Protein AF-A0A7S2ZTY9-F1 (afdb_monomer_lite)

Structure (mmCIF, N/CA/C/O backbone):
data_AF-A0A7S2ZTY9-F1
#
_entry.id   AF-A0A7S2ZTY9-F1
#
loop_
_atom_site.group_PDB
_atom_site.id
_atom_site.type_symbol
_atom_site.label_atom_id
_atom_site.label_alt_id
_atom_site.label_comp_id
_atom_site.label_asym_id
_atom_site.label_entity_id
_atom_site.label_seq_id
_atom_site.pdbx_PDB_ins_code
_atom_site.Cartn_x
_atom_site.Cartn_y
_atom_site.Cartn_z
_atom_site.occupancy
_atom_site.B_iso_or_equiv
_atom_site.auth_seq_id
_atom_site.auth_comp_id
_atom_site.auth_asym_id
_atom_site.auth_atom_id
_atom_site.pdbx_PDB_model_num
ATOM 1 N N . MET A 1 1 ? 33.163 2.578 -21.131 1.00 29.62 1 MET A N 1
ATOM 2 C CA . MET A 1 1 ? 31.729 2.700 -21.474 1.00 29.62 1 MET A CA 1
ATOM 3 C C . MET A 1 1 ? 31.116 3.725 -20.528 1.00 29.62 1 MET A C 1
ATOM 5 O O . MET A 1 1 ? 31.511 3.726 -19.372 1.00 29.62 1 MET A O 1
ATOM 9 N N . GLY A 1 2 ? 30.296 4.663 -21.011 1.00 28.52 2 GLY A N 1
ATOM 10 C CA . GLY A 1 2 ? 29.688 5.712 -20.174 1.00 28.52 2 GLY A CA 1
ATOM 11 C C . GLY A 1 2 ? 28.246 5.361 -19.822 1.00 28.52 2 GLY A C 1
ATOM 12 O O . GLY A 1 2 ? 27.502 4.948 -20.709 1.00 28.52 2 GLY A O 1
ATOM 13 N N . GLU A 1 3 ? 27.861 5.523 -18.558 1.00 37.03 3 GLU A N 1
ATOM 14 C CA . GLU A 1 3 ? 26.503 5.242 -18.087 1.00 37.03 3 GLU A CA 1
ATOM 15 C C . GLU A 1 3 ? 25.589 6.460 -18.304 1.00 37.03 3 GLU A C 1
ATOM 17 O O . GLU A 1 3 ? 25.989 7.622 -18.174 1.00 37.03 3 GLU A O 1
ATOM 22 N N . LEU A 1 4 ? 24.355 6.183 -18.719 1.00 31.47 4 LEU A N 1
ATOM 23 C CA . LEU A 1 4 ? 23.327 7.163 -19.059 1.00 31.47 4 LEU A CA 1
ATOM 24 C C . LEU A 1 4 ? 22.322 7.176 -17.908 1.00 31.47 4 LEU A C 1
ATOM 26 O O . LEU A 1 4 ? 21.697 6.153 -17.646 1.00 31.47 4 LEU A O 1
ATOM 30 N N . LEU A 1 5 ? 22.177 8.308 -17.219 1.00 42.00 5 LEU A N 1
ATOM 31 C CA . LEU A 1 5 ? 21.296 8.416 -16.058 1.00 42.00 5 LEU A CA 1
ATOM 32 C C . LEU A 1 5 ? 20.073 9.279 -16.385 1.00 42.00 5 LEU A C 1
ATOM 34 O O . LEU A 1 5 ? 20.180 10.379 -16.936 1.00 42.00 5 LEU A O 1
ATOM 38 N N . LEU A 1 6 ? 18.905 8.743 -16.035 1.00 37.78 6 LEU A N 1
ATOM 39 C CA . LEU A 1 6 ? 17.628 9.447 -15.989 1.00 37.78 6 LEU A CA 1
ATOM 40 C C . LEU A 1 6 ? 17.414 9.931 -14.556 1.00 37.78 6 LEU A C 1
ATOM 42 O O . LEU A 1 6 ? 17.269 9.119 -13.646 1.00 37.78 6 LEU A O 1
ATOM 46 N N . VAL A 1 7 ? 17.398 11.249 -14.359 1.00 40.69 7 VAL A N 1
ATOM 47 C CA . VAL A 1 7 ? 17.037 11.855 -13.072 1.00 40.69 7 VAL A CA 1
ATOM 48 C C . VAL A 1 7 ? 15.520 12.028 -13.053 1.00 40.69 7 VAL A C 1
ATOM 50 O O . VAL A 1 7 ? 15.000 13.024 -13.559 1.00 40.69 7 VAL A O 1
ATOM 53 N N . ASP A 1 8 ? 14.805 11.037 -12.524 1.00 35.44 8 ASP A N 1
ATOM 54 C CA . ASP A 1 8 ? 13.357 11.111 -12.301 1.00 35.44 8 ASP A CA 1
ATOM 55 C C . ASP A 1 8 ? 13.084 11.470 -10.825 1.00 35.44 8 ASP A C 1
ATOM 57 O O . ASP A 1 8 ? 13.512 10.737 -9.932 1.00 35.44 8 ASP A O 1
ATOM 61 N N . PRO A 1 9 ? 12.402 12.591 -10.524 1.00 33.62 9 PRO A N 1
ATOM 62 C CA . PRO A 1 9 ? 12.170 13.030 -9.149 1.00 33.62 9 PRO A CA 1
ATOM 63 C C . PRO A 1 9 ? 11.061 12.237 -8.435 1.00 33.62 9 PRO A C 1
ATOM 65 O O . PRO A 1 9 ? 10.842 12.448 -7.244 1.00 33.62 9 PRO A O 1
ATOM 68 N N . VAL A 1 10 ? 10.329 11.357 -9.134 1.00 38.34 10 VAL A N 1
ATOM 69 C CA . VAL A 1 10 ? 9.147 10.663 -8.583 1.00 38.34 10 VAL A CA 1
ATOM 70 C C . VAL A 1 10 ? 9.452 9.221 -8.158 1.00 38.34 10 VAL A C 1
ATOM 72 O O . VAL A 1 10 ? 8.703 8.637 -7.372 1.00 38.34 10 VAL A O 1
ATOM 75 N N . PHE A 1 11 ? 10.571 8.640 -8.598 1.00 36.88 11 PHE A N 1
ATOM 76 C CA . PHE A 1 11 ? 10.838 7.213 -8.424 1.00 36.88 11 PHE A CA 1
ATOM 77 C C . PHE A 1 11 ? 12.188 6.951 -7.770 1.00 36.88 11 PHE A C 1
ATOM 79 O O . PHE A 1 11 ? 13.231 7.389 -8.235 1.00 36.88 11 PHE A O 1
ATOM 86 N N . GLY A 1 12 ? 12.162 6.182 -6.680 1.00 29.94 12 GLY A N 1
ATOM 87 C CA . GLY A 1 12 ? 13.342 5.757 -5.929 1.00 29.94 12 GLY A CA 1
ATOM 88 C C . GLY A 1 12 ? 14.205 4.711 -6.642 1.00 29.94 12 GLY A C 1
ATOM 89 O O . GLY A 1 12 ? 14.540 3.704 -6.021 1.00 29.94 12 GLY A O 1
ATOM 90 N N . CYS A 1 13 ? 14.560 4.935 -7.905 1.00 29.03 13 CYS A N 1
ATOM 91 C CA . CYS A 1 13 ? 15.660 4.250 -8.575 1.00 29.03 13 CYS A CA 1
ATOM 92 C C . CYS A 1 13 ? 16.929 5.079 -8.344 1.00 29.03 13 CYS A C 1
ATOM 94 O O . CYS A 1 13 ? 16.976 6.234 -8.744 1.00 29.03 13 CYS A O 1
ATOM 96 N N . ASN A 1 14 ? 17.909 4.493 -7.646 1.00 34.41 14 ASN A N 1
ATOM 97 C CA . ASN A 1 14 ? 19.259 5.014 -7.396 1.00 34.41 14 ASN A CA 1
ATOM 98 C C . ASN A 1 14 ? 19.330 6.541 -7.259 1.00 34.41 14 ASN A C 1
ATOM 100 O O . ASN A 1 14 ? 19.742 7.239 -8.183 1.00 34.41 14 ASN A O 1
ATOM 104 N N . ALA A 1 15 ? 18.952 7.062 -6.088 1.00 33.00 15 ALA A N 1
ATOM 105 C CA . ALA A 1 15 ? 19.296 8.432 -5.734 1.00 33.00 15 ALA A CA 1
ATOM 106 C C . ALA A 1 15 ? 20.826 8.553 -5.766 1.00 33.00 15 ALA A C 1
ATOM 108 O O . ALA A 1 15 ? 21.515 8.092 -4.857 1.00 33.00 15 ALA A O 1
ATOM 109 N N . VAL A 1 16 ? 21.358 9.122 -6.845 1.00 36.06 16 VAL A N 1
ATOM 110 C CA . VAL A 1 16 ? 22.747 9.559 -6.904 1.00 36.06 16 VAL A CA 1
ATOM 111 C C . VAL A 1 16 ? 22.834 10.737 -5.947 1.00 36.06 16 VAL A C 1
ATOM 113 O O . VAL A 1 16 ? 22.434 11.854 -6.272 1.00 36.06 16 VAL A O 1
ATOM 116 N N . VAL A 1 17 ? 23.293 10.469 -4.727 1.00 34.41 17 VAL A N 1
ATOM 117 C CA . VAL A 1 17 ? 23.705 11.524 -3.810 1.00 34.41 17 VAL A CA 1
ATOM 118 C C . VAL A 1 17 ? 24.988 12.098 -4.399 1.00 34.41 17 VAL A C 1
ATOM 120 O O . VAL A 1 17 ? 26.054 11.494 -4.305 1.00 34.41 17 VAL A O 1
ATOM 123 N N . LEU A 1 18 ? 24.879 13.253 -5.052 1.00 36.03 18 LEU A N 1
ATOM 124 C CA . LEU A 1 18 ? 26.036 14.068 -5.400 1.00 36.03 18 LEU A CA 1
ATOM 125 C C . LEU A 1 18 ? 26.576 14.677 -4.098 1.00 36.03 18 LEU A C 1
ATOM 127 O O . LEU A 1 18 ? 26.297 15.824 -3.767 1.00 36.03 18 LEU A O 1
ATOM 131 N N . GLU A 1 19 ? 27.298 13.876 -3.314 1.00 31.73 19 GLU A N 1
ATOM 132 C CA . GLU A 1 19 ? 28.079 14.372 -2.183 1.00 31.73 19 GLU A CA 1
ATOM 133 C C . GLU A 1 19 ? 29.244 15.177 -2.774 1.00 31.73 19 GLU A C 1
ATOM 135 O O . GLU A 1 19 ? 30.220 14.624 -3.279 1.00 31.73 19 GLU A O 1
ATOM 140 N N . THR A 1 20 ? 29.120 16.504 -2.774 1.00 34.59 20 THR A N 1
ATOM 141 C CA . THR A 1 20 ? 30.213 17.401 -3.144 1.00 34.59 20 THR A CA 1
ATOM 142 C C . THR A 1 20 ? 31.323 17.263 -2.109 1.00 34.59 20 THR A C 1
ATOM 144 O O . THR A 1 20 ? 31.255 17.844 -1.024 1.00 34.59 20 THR A O 1
ATOM 147 N N . CYS A 1 21 ? 32.372 16.509 -2.431 1.00 32.09 21 CYS A N 1
ATOM 148 C CA . CYS A 1 21 ? 33.640 16.621 -1.723 1.00 32.09 21 CYS A CA 1
ATOM 149 C C . CYS A 1 21 ? 34.268 17.979 -2.076 1.00 32.09 21 CYS A C 1
ATOM 151 O O . CYS A 1 21 ? 35.035 18.077 -3.025 1.00 32.09 21 CYS A O 1
ATOM 153 N N . GLY A 1 22 ? 33.909 19.019 -1.320 1.00 29.06 22 GLY A N 1
ATOM 154 C CA . GLY A 1 22 ? 34.530 20.343 -1.377 1.00 29.06 22 GLY A CA 1
ATOM 155 C C . GLY A 1 22 ? 34.037 21.239 -2.517 1.00 29.06 22 GLY A C 1
ATOM 156 O O . GLY A 1 22 ? 34.488 21.117 -3.646 1.00 29.06 22 GLY A O 1
ATOM 157 N N . GLY A 1 23 ? 33.147 22.181 -2.189 1.00 31.38 23 GLY A N 1
ATOM 158 C CA . GLY A 1 23 ? 33.108 23.528 -2.781 1.00 31.38 23 GLY A CA 1
ATOM 159 C C . GLY A 1 23 ? 33.016 23.693 -4.302 1.00 31.38 23 GLY A C 1
ATOM 160 O O . GLY A 1 23 ? 33.405 24.748 -4.791 1.00 31.38 23 GLY A O 1
ATOM 161 N N . ALA A 1 24 ? 32.545 22.705 -5.061 1.00 38.88 24 ALA A N 1
ATOM 162 C CA . ALA A 1 24 ? 32.344 22.861 -6.497 1.00 38.88 24 ALA A CA 1
ATOM 163 C C . ALA A 1 24 ? 30.890 23.253 -6.780 1.00 38.88 24 ALA A C 1
ATOM 165 O O . ALA A 1 24 ? 29.995 22.407 -6.740 1.00 38.88 24 ALA A O 1
ATOM 166 N N . ASP A 1 25 ? 30.671 24.532 -7.080 1.00 43.19 25 ASP A N 1
ATOM 167 C CA . ASP A 1 25 ? 29.452 25.002 -7.730 1.00 43.19 25 ASP A CA 1
ATOM 168 C C . ASP A 1 25 ? 29.257 24.200 -9.026 1.00 43.19 25 ASP A C 1
ATOM 170 O O . ASP A 1 25 ? 30.066 24.278 -9.956 1.00 43.19 25 ASP A O 1
ATOM 174 N N . PHE A 1 26 ? 28.206 23.376 -9.099 1.00 44.59 26 PHE A N 1
ATOM 175 C CA . PHE A 1 26 ? 27.835 22.760 -10.369 1.00 44.59 26 PHE A CA 1
ATOM 176 C C . PHE A 1 26 ? 27.381 23.883 -11.310 1.00 44.59 26 PHE A C 1
ATOM 178 O O . PHE A 1 26 ? 26.466 24.626 -10.960 1.00 44.59 26 PHE A O 1
ATOM 185 N N . PRO A 1 27 ? 27.960 24.016 -12.514 1.00 41.78 27 PRO A N 1
ATOM 186 C CA . PRO A 1 27 ? 27.731 25.186 -13.362 1.00 41.78 27 PRO A CA 1
ATOM 187 C C . PRO A 1 27 ? 26.308 25.281 -13.949 1.00 41.78 27 PRO A C 1
ATOM 189 O O . PRO A 1 27 ? 26.026 26.216 -14.692 1.00 41.78 27 PRO A O 1
ATOM 192 N N . VAL A 1 28 ? 25.412 24.324 -13.662 1.00 51.81 28 VAL A N 1
ATOM 193 C CA . VAL A 1 28 ? 24.034 24.276 -14.173 1.00 51.81 28 VAL A CA 1
ATOM 194 C C . VAL A 1 28 ? 23.122 23.577 -13.156 1.00 51.81 28 VAL A C 1
ATOM 196 O O . VAL A 1 28 ? 23.383 22.435 -12.778 1.00 51.81 28 VAL A O 1
ATOM 199 N N . GLU A 1 29 ? 22.019 24.219 -12.759 1.00 53.41 29 GLU A N 1
ATOM 200 C CA . GLU A 1 29 ? 20.929 23.553 -12.035 1.00 53.41 29 GLU A CA 1
ATOM 201 C C . GLU A 1 29 ? 20.287 22.485 -12.933 1.00 53.41 29 GLU A C 1
ATOM 203 O O . GLU A 1 29 ? 19.693 22.779 -13.976 1.00 53.41 29 GLU A O 1
ATOM 208 N N . PHE A 1 30 ? 20.406 21.215 -12.549 1.00 58.19 30 PHE A N 1
ATOM 209 C CA . PHE A 1 30 ? 19.791 20.126 -13.298 1.00 58.19 30 PHE A CA 1
ATOM 210 C C . PHE A 1 30 ? 18.310 20.014 -12.952 1.00 58.19 30 PHE A C 1
ATOM 212 O O . PHE A 1 30 ? 17.935 19.512 -11.894 1.00 58.19 30 PHE A O 1
ATOM 219 N N . LEU A 1 31 ? 17.454 20.441 -13.879 1.00 58.22 31 LEU A N 1
ATOM 220 C CA . LEU A 1 31 ? 16.017 20.241 -13.741 1.00 58.22 31 LEU A CA 1
ATOM 221 C C . LEU A 1 31 ? 15.670 18.743 -13.823 1.00 58.22 31 LEU A C 1
ATOM 223 O O . LEU A 1 31 ? 16.222 18.039 -14.685 1.00 58.22 31 LEU A O 1
ATOM 227 N N . PRO A 1 32 ? 14.738 18.250 -12.986 1.00 56.50 32 PRO A N 1
ATOM 228 C CA . PRO A 1 32 ? 14.267 16.875 -13.075 1.00 56.50 32 PRO A CA 1
ATOM 229 C C . PRO A 1 32 ? 13.744 16.536 -14.482 1.00 56.50 32 PRO A C 1
ATOM 231 O O . PRO A 1 32 ? 13.062 17.345 -15.113 1.00 56.50 32 PRO A O 1
ATOM 234 N N . GLY A 1 33 ? 14.087 15.349 -14.993 1.00 56.03 33 GLY A N 1
ATOM 235 C CA . GLY A 1 33 ? 13.827 14.937 -16.380 1.00 56.03 33 GLY A CA 1
ATOM 236 C C . GLY A 1 33 ? 14.943 15.273 -17.384 1.00 56.03 33 GLY A C 1
ATOM 237 O O . GLY A 1 33 ? 14.821 14.939 -18.566 1.00 56.03 33 GLY A O 1
ATOM 238 N N . SER A 1 34 ? 16.036 15.908 -16.948 1.00 59.12 34 SER A N 1
ATOM 239 C CA . SER A 1 34 ? 17.239 16.094 -17.772 1.00 59.12 34 SER A CA 1
ATOM 240 C C . SER A 1 34 ? 18.001 14.775 -17.955 1.00 59.12 34 SER A C 1
ATOM 242 O O . SER A 1 34 ? 18.071 13.949 -17.046 1.00 59.12 34 SER A O 1
ATOM 244 N N . LEU A 1 35 ? 18.600 14.582 -19.135 1.00 62.47 35 LEU A N 1
ATOM 245 C CA . LEU A 1 35 ? 19.438 13.418 -19.435 1.00 62.47 35 LEU A CA 1
ATOM 246 C C . LEU A 1 35 ? 20.908 13.791 -19.289 1.00 62.47 35 LEU A C 1
ATOM 248 O O . LEU A 1 35 ? 21.440 14.591 -20.070 1.00 62.47 35 LEU A O 1
ATOM 252 N N . ILE A 1 36 ? 21.568 13.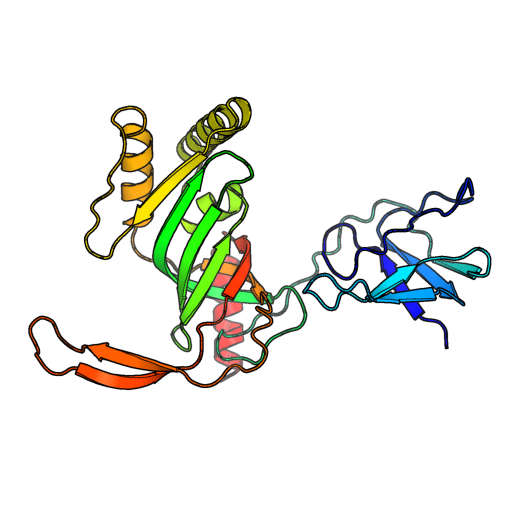167 -18.318 1.00 63.53 36 ILE A N 1
ATOM 253 C CA . ILE A 1 36 ? 22.952 13.462 -17.954 1.00 63.53 36 ILE A CA 1
ATOM 254 C C . ILE A 1 36 ? 23.766 12.180 -18.103 1.00 63.53 36 ILE A C 1
ATOM 256 O O . ILE A 1 36 ? 23.403 11.122 -17.592 1.00 63.53 36 ILE A O 1
ATOM 260 N N . ALA A 1 37 ? 24.869 12.268 -18.841 1.00 61.81 37 ALA A N 1
ATOM 261 C CA . ALA A 1 37 ? 25.858 11.206 -18.901 1.00 61.81 37 ALA A CA 1
ATOM 262 C C . ALA A 1 37 ? 27.001 11.533 -17.939 1.00 61.81 37 ALA A C 1
ATOM 264 O O . ALA A 1 37 ? 27.595 12.614 -18.011 1.00 61.81 37 ALA A O 1
ATOM 265 N N . LEU A 1 38 ? 27.299 10.579 -17.066 1.00 62.75 38 LEU A N 1
ATOM 266 C CA . LEU A 1 38 ? 28.388 10.634 -16.100 1.00 62.75 38 LEU A CA 1
ATOM 267 C C . LEU A 1 38 ? 29.537 9.766 -16.623 1.00 62.75 38 LEU A C 1
ATOM 269 O O . LEU A 1 38 ? 29.375 8.567 -16.850 1.00 62.75 38 LEU A O 1
ATOM 273 N N . TYR A 1 39 ? 30.706 10.367 -16.837 1.00 60.75 39 TYR A N 1
ATOM 274 C CA . TYR A 1 39 ? 31.920 9.654 -17.231 1.00 60.75 39 TYR A CA 1
ATOM 275 C C . TYR A 1 39 ? 32.925 9.691 -16.086 1.00 60.75 39 TYR A C 1
ATOM 277 O O . TYR A 1 39 ? 33.140 10.745 -15.494 1.00 60.75 39 TYR A O 1
ATOM 285 N N . ARG A 1 40 ? 33.594 8.560 -15.824 1.00 59.81 40 ARG A N 1
ATOM 286 C CA . ARG A 1 40 ? 34.625 8.429 -14.772 1.00 59.81 40 ARG A CA 1
ATOM 287 C C . ARG A 1 40 ? 34.109 8.715 -13.349 1.00 59.81 40 ARG A C 1
ATOM 289 O O . ARG A 1 40 ? 34.874 9.160 -12.498 1.00 59.81 40 ARG A O 1
ATOM 296 N N . ALA A 1 41 ? 32.827 8.447 -13.097 1.00 57.69 41 ALA A N 1
ATOM 297 C CA . ALA A 1 41 ? 32.287 8.427 -11.741 1.00 57.69 41 ALA A CA 1
ATOM 298 C C . ALA A 1 41 ? 32.887 7.251 -10.956 1.00 57.69 41 ALA A C 1
ATOM 300 O O . ALA A 1 41 ? 33.159 6.191 -11.523 1.00 57.69 41 ALA A O 1
ATOM 301 N N . SER A 1 42 ? 33.104 7.446 -9.658 1.00 52.31 42 SER A N 1
ATOM 302 C CA . SER A 1 42 ? 33.529 6.372 -8.764 1.00 52.31 42 SER A CA 1
ATOM 303 C C . SER A 1 42 ? 32.299 5.634 -8.252 1.00 52.31 42 SER A C 1
ATOM 305 O O . SER A 1 42 ? 31.342 6.264 -7.815 1.00 52.31 42 SER A O 1
ATOM 307 N N . VAL A 1 43 ? 32.302 4.306 -8.284 1.00 54.81 43 VAL A N 1
ATOM 308 C CA . VAL A 1 43 ? 31.249 3.510 -7.645 1.00 54.81 43 VAL A CA 1
ATOM 309 C C . VAL A 1 43 ? 31.663 3.296 -6.194 1.00 54.81 43 VAL A C 1
ATOM 311 O O . VAL A 1 43 ? 32.694 2.679 -5.926 1.00 54.81 43 VAL A O 1
ATOM 314 N N . LYS A 1 44 ? 30.868 3.790 -5.245 1.00 54.81 44 LYS A N 1
ATOM 315 C CA . LYS A 1 44 ? 31.049 3.504 -3.823 1.00 54.81 44 LYS A CA 1
ATOM 316 C C . LYS A 1 44 ? 29.950 2.554 -3.370 1.00 54.81 44 LYS A C 1
ATOM 318 O O . LYS A 1 44 ? 28.781 2.915 -3.263 1.00 54.81 44 LYS A O 1
ATOM 323 N N . GLU A 1 45 ? 30.333 1.322 -3.066 1.00 50.09 45 GLU A N 1
ATOM 324 C CA . GLU A 1 45 ? 29.444 0.392 -2.378 1.00 50.09 45 GLU A CA 1
ATOM 325 C C . GLU A 1 45 ? 29.403 0.745 -0.888 1.00 50.09 45 GLU A C 1
ATOM 327 O O . GLU A 1 45 ? 30.361 0.508 -0.146 1.00 50.09 45 GLU A O 1
ATOM 332 N N . ARG A 1 46 ? 28.293 1.325 -0.415 1.00 47.38 46 ARG A N 1
ATOM 333 C CA . ARG A 1 46 ? 28.078 1.483 1.029 1.00 47.38 46 ARG A CA 1
ATOM 334 C C . ARG A 1 46 ? 27.603 0.151 1.615 1.00 47.38 46 ARG A C 1
ATOM 336 O O . ARG A 1 46 ? 26.539 -0.361 1.274 1.00 47.38 46 ARG A O 1
ATOM 343 N N . ARG A 1 47 ? 28.369 -0.400 2.561 1.00 42.09 47 ARG A N 1
ATOM 344 C CA . ARG A 1 47 ? 27.973 -1.575 3.355 1.00 42.09 47 ARG A CA 1
ATOM 345 C C . ARG A 1 47 ? 26.982 -1.171 4.453 1.00 42.09 47 ARG A C 1
ATOM 347 O O . ARG A 1 47 ? 27.353 -1.062 5.614 1.00 42.09 47 ARG A O 1
ATOM 354 N N . LEU A 1 48 ? 25.718 -0.951 4.100 1.00 39.66 48 LEU A N 1
ATOM 355 C CA . LEU A 1 48 ? 24.629 -0.747 5.067 1.00 39.66 48 LEU A CA 1
ATOM 356 C C . LEU A 1 48 ? 23.455 -1.674 4.751 1.00 39.66 48 LEU A C 1
ATOM 358 O O . LEU A 1 48 ? 22.389 -1.210 4.369 1.00 39.66 48 LEU A O 1
ATOM 362 N N . GLY A 1 49 ? 23.653 -2.996 4.838 1.00 42.19 49 GLY A N 1
ATOM 363 C CA . GLY A 1 49 ? 22.573 -4.003 4.768 1.00 42.19 49 GLY A CA 1
ATOM 364 C C . GLY A 1 49 ? 21.738 -4.047 3.472 1.00 42.19 49 GLY A C 1
ATOM 365 O O . GLY A 1 49 ? 20.983 -4.985 3.254 1.00 42.19 49 GLY A O 1
ATOM 366 N N . GLN A 1 50 ? 21.906 -3.088 2.567 1.00 41.47 50 GLN A N 1
ATOM 367 C CA . GLN A 1 50 ? 21.270 -2.935 1.270 1.00 41.47 50 GLN A CA 1
ATOM 368 C C . GLN A 1 50 ? 22.410 -2.764 0.268 1.00 41.47 50 GLN A C 1
ATOM 370 O O . GLN A 1 50 ? 23.332 -1.991 0.502 1.00 41.47 50 GLN A O 1
ATOM 375 N N . ALA A 1 51 ? 22.401 -3.537 -0.819 1.00 35.12 51 ALA A N 1
ATOM 376 C CA . ALA A 1 51 ? 23.396 -3.390 -1.877 1.00 35.12 51 ALA A CA 1
ATOM 377 C C . ALA A 1 51 ? 22.897 -2.228 -2.724 1.00 35.12 51 ALA A C 1
ATOM 379 O O . ALA A 1 51 ? 22.218 -2.428 -3.723 1.00 35.12 51 ALA A O 1
ATOM 380 N N . ARG A 1 52 ? 23.101 -1.016 -2.218 1.00 45.72 52 ARG A N 1
ATOM 381 C CA . ARG A 1 52 ? 22.930 0.194 -3.003 1.00 45.72 52 ARG A CA 1
ATOM 382 C C . ARG A 1 52 ? 24.325 0.599 -3.438 1.00 45.72 52 ARG A C 1
ATOM 384 O O . ARG A 1 52 ? 25.149 1.001 -2.619 1.00 45.72 52 ARG A O 1
ATOM 391 N N . THR A 1 53 ? 24.600 0.393 -4.715 1.00 43.94 53 THR A N 1
ATOM 392 C CA . THR A 1 53 ? 25.742 0.986 -5.398 1.00 43.94 53 THR A CA 1
ATOM 393 C C . THR A 1 53 ? 25.430 2.463 -5.580 1.00 43.94 53 THR A C 1
ATOM 395 O O . THR A 1 53 ? 24.519 2.835 -6.317 1.00 43.94 53 THR A O 1
ATOM 398 N N . GLU A 1 54 ? 26.145 3.315 -4.852 1.00 52.78 54 GLU A N 1
ATOM 399 C CA . GLU A 1 54 ? 26.069 4.758 -5.042 1.00 52.78 54 GLU A CA 1
ATOM 400 C C . GLU A 1 54 ? 27.154 5.157 -6.044 1.00 52.78 54 GLU A C 1
ATOM 402 O O . GLU A 1 54 ? 28.328 4.818 -5.880 1.00 52.78 54 GLU A O 1
ATOM 407 N N . LEU A 1 55 ? 26.769 5.872 -7.098 1.00 52.94 55 LEU A N 1
ATOM 408 C CA . LEU A 1 55 ? 27.730 6.542 -7.966 1.00 52.94 55 LEU A CA 1
ATOM 409 C C . LEU A 1 55 ? 28.118 7.864 -7.308 1.00 52.94 55 LEU A C 1
ATOM 411 O O . LEU A 1 55 ? 27.272 8.718 -7.071 1.00 52.94 55 LEU A O 1
ATOM 415 N N . VAL A 1 56 ? 29.401 8.029 -7.016 1.00 60.81 56 VAL A N 1
ATOM 416 C CA . VAL A 1 56 ? 29.975 9.236 -6.430 1.00 60.81 56 VAL A CA 1
ATOM 417 C C . VAL A 1 56 ? 30.750 9.971 -7.516 1.00 60.81 56 VAL A C 1
ATOM 419 O O . VAL A 1 56 ? 31.723 9.455 -8.076 1.00 60.81 56 VAL A O 1
ATOM 422 N N . ALA A 1 57 ? 30.319 11.194 -7.820 1.00 60.28 57 ALA A N 1
ATOM 423 C CA . ALA A 1 57 ? 31.084 12.089 -8.675 1.00 60.28 57 ALA A CA 1
ATOM 424 C C . ALA A 1 57 ? 32.359 12.534 -7.935 1.00 60.28 57 ALA A C 1
ATOM 426 O O . ALA A 1 57 ? 32.307 13.030 -6.814 1.00 60.28 57 ALA A O 1
ATOM 427 N N . THR A 1 58 ? 33.512 12.330 -8.559 1.00 62.34 58 THR A N 1
ATOM 428 C CA . THR A 1 58 ? 34.834 12.770 -8.089 1.00 62.34 58 THR A CA 1
ATOM 429 C C . THR A 1 58 ? 35.318 13.967 -8.907 1.00 62.34 58 THR A C 1
ATOM 431 O O . THR A 1 58 ? 34.745 14.289 -9.946 1.00 62.34 58 THR A O 1
ATOM 434 N N . SER A 1 59 ? 36.430 14.589 -8.511 1.00 55.88 59 SER A N 1
ATOM 435 C CA . SER A 1 59 ? 37.074 15.663 -9.288 1.00 55.88 59 SER A CA 1
ATOM 436 C C . SER A 1 59 ? 37.496 15.248 -10.708 1.00 55.88 59 SER A C 1
ATOM 438 O O . SER A 1 59 ? 37.685 16.103 -11.567 1.00 55.88 59 SER A O 1
ATOM 440 N N . ALA A 1 60 ? 37.614 13.944 -10.984 1.00 59.38 60 ALA A N 1
ATOM 441 C CA . ALA A 1 60 ? 37.902 13.399 -12.313 1.00 59.38 60 ALA A CA 1
ATOM 442 C C . ALA A 1 60 ? 36.638 13.073 -13.136 1.00 59.38 60 ALA A C 1
ATOM 444 O O . ALA A 1 60 ? 36.746 12.612 -14.278 1.00 59.38 60 ALA A O 1
ATOM 445 N N . THR A 1 61 ? 35.448 13.267 -12.559 1.00 59.03 61 THR A N 1
ATOM 446 C CA . THR A 1 61 ? 34.173 12.963 -13.209 1.00 59.03 61 THR A CA 1
ATOM 447 C C . THR A 1 61 ? 33.847 14.024 -14.249 1.00 59.03 61 THR A C 1
ATOM 449 O O . THR A 1 61 ? 33.716 15.205 -13.943 1.00 59.03 61 THR A O 1
ATOM 452 N N . LEU A 1 62 ? 33.680 13.588 -15.495 1.00 58.12 62 LEU A N 1
ATOM 453 C CA . LEU A 1 62 ? 33.232 14.447 -16.583 1.00 58.12 62 LEU A CA 1
ATOM 454 C C . LEU A 1 62 ? 31.720 14.299 -16.737 1.00 58.12 62 LEU A C 1
ATOM 456 O O . LEU A 1 62 ? 31.207 13.205 -16.986 1.00 58.12 62 LEU A O 1
ATOM 460 N N . LEU A 1 63 ? 31.009 15.414 -16.617 1.00 62.84 63 LEU A N 1
ATOM 461 C CA . LEU A 1 63 ? 29.575 15.499 -16.855 1.00 62.84 63 LEU A CA 1
ATOM 462 C C . LEU A 1 63 ? 29.317 15.949 -18.290 1.00 62.84 63 LEU A C 1
ATOM 464 O O . LEU A 1 63 ? 29.788 17.003 -18.710 1.00 62.84 63 LEU A O 1
ATOM 468 N N . ARG A 1 64 ? 28.528 15.179 -19.046 1.00 61.25 64 ARG A N 1
ATOM 469 C CA . ARG A 1 64 ? 27.997 15.629 -20.338 1.00 61.25 64 ARG A CA 1
ATOM 470 C C . ARG A 1 64 ? 26.484 15.647 -20.283 1.00 61.25 64 ARG A C 1
ATOM 472 O O . ARG A 1 64 ? 25.840 14.598 -20.230 1.00 61.25 64 ARG A O 1
ATOM 479 N N . VAL A 1 65 ? 25.910 16.839 -20.364 1.00 59.91 65 VAL A N 1
ATOM 480 C CA . VAL A 1 65 ? 24.465 16.988 -20.514 1.00 59.91 65 VAL A CA 1
ATOM 481 C C . VAL A 1 65 ? 24.090 16.593 -21.936 1.00 59.91 65 VAL A C 1
ATOM 483 O O . VAL A 1 65 ? 24.554 17.199 -22.898 1.00 59.91 65 VAL A O 1
ATOM 486 N N . LYS A 1 66 ? 23.294 15.532 -22.081 1.00 64.25 66 LYS A N 1
ATOM 487 C CA . LYS A 1 66 ? 22.804 15.080 -23.391 1.00 64.25 66 LYS A CA 1
ATOM 488 C C . LYS A 1 66 ? 21.521 15.802 -23.780 1.00 64.25 66 LYS A C 1
ATOM 490 O O . LYS A 1 66 ? 21.291 16.038 -24.961 1.00 64.25 66 LYS A O 1
ATOM 495 N N . LYS A 1 67 ? 20.688 16.136 -22.793 1.00 62.84 67 LYS A N 1
ATOM 496 C CA . LYS A 1 67 ? 19.441 16.872 -22.992 1.00 62.84 67 LYS A CA 1
ATOM 497 C C . LYS A 1 67 ? 19.080 17.628 -21.722 1.00 62.84 67 LYS A C 1
ATOM 499 O O . LYS A 1 67 ? 18.956 17.013 -20.665 1.00 62.84 67 LYS A O 1
ATOM 504 N N . ILE A 1 68 ? 18.883 18.935 -21.844 1.00 59.12 68 ILE A N 1
ATOM 505 C CA . ILE A 1 68 ? 18.358 19.769 -20.762 1.00 59.12 68 ILE A CA 1
ATOM 506 C C . ILE A 1 68 ? 16.832 19.706 -20.833 1.00 59.12 68 ILE A C 1
ATOM 508 O O . ILE A 1 68 ? 16.241 19.877 -21.904 1.00 59.12 68 ILE A O 1
ATOM 512 N N . ALA A 1 69 ? 16.174 19.431 -19.709 1.00 57.59 69 ALA A N 1
ATOM 513 C CA . ALA A 1 69 ? 14.738 19.642 -19.614 1.00 57.59 69 ALA A CA 1
ATOM 514 C C . ALA A 1 69 ? 14.481 21.157 -19.623 1.00 57.59 69 ALA A C 1
ATOM 516 O O . ALA A 1 69 ? 14.729 21.839 -18.642 1.00 57.59 69 ALA A O 1
ATOM 517 N N . HIS A 1 70 ? 14.023 21.707 -20.749 1.00 46.44 70 HIS A N 1
ATOM 518 C CA . HIS A 1 70 ? 13.813 23.157 -20.889 1.00 46.44 70 HIS A CA 1
ATOM 519 C C . HIS A 1 70 ? 12.514 23.664 -20.240 1.00 46.44 70 HIS A C 1
ATOM 521 O O . HIS A 1 70 ? 12.262 24.865 -20.214 1.00 46.44 70 HIS A O 1
ATOM 527 N N . LYS A 1 71 ? 11.672 22.751 -19.743 1.00 56.38 71 LYS A N 1
ATOM 528 C CA . LYS A 1 71 ? 10.453 23.015 -18.968 1.00 56.38 71 LYS A CA 1
ATOM 529 C C . LYS A 1 71 ? 10.263 21.862 -17.985 1.00 56.38 71 LYS A C 1
ATOM 531 O O . LYS A 1 71 ? 10.664 20.741 -18.301 1.00 56.38 71 LYS A O 1
ATOM 536 N N . LEU A 1 72 ? 9.612 22.118 -16.848 1.00 53.91 72 LEU A N 1
ATOM 537 C CA . LEU A 1 72 ? 9.000 21.065 -16.033 1.00 53.91 72 LEU A CA 1
ATOM 538 C C . LEU A 1 72 ? 7.984 20.344 -16.922 1.00 53.91 72 LEU A C 1
ATOM 540 O O . LEU A 1 72 ? 6.857 20.801 -17.105 1.00 53.91 72 LEU A O 1
ATOM 544 N N . VAL A 1 73 ? 8.421 19.268 -17.571 1.00 48.78 73 VAL A N 1
ATOM 545 C CA . VAL A 1 73 ? 7.526 18.420 -18.345 1.00 48.78 73 VAL A CA 1
ATOM 546 C C . VAL A 1 73 ? 6.656 17.732 -17.300 1.00 48.78 73 VAL A C 1
ATOM 548 O O . VAL A 1 73 ? 7.215 17.031 -16.452 1.00 48.78 73 VAL A O 1
ATOM 551 N N . PRO A 1 74 ? 5.324 17.938 -17.296 1.00 48.91 74 PRO A N 1
ATOM 552 C CA . PRO A 1 74 ? 4.471 17.138 -16.435 1.00 48.91 74 PRO A CA 1
ATOM 553 C C . PRO A 1 74 ? 4.788 15.679 -16.759 1.00 48.91 74 PRO A C 1
ATOM 555 O O . PRO A 1 74 ? 4.893 15.359 -17.950 1.00 48.91 74 PRO A O 1
ATOM 558 N N . PRO A 1 75 ? 5.026 14.821 -15.753 1.00 54.03 75 PRO A N 1
ATOM 559 C CA . PRO A 1 75 ? 5.410 13.446 -16.013 1.00 54.03 75 PRO A CA 1
ATOM 560 C C . PRO A 1 75 ? 4.390 12.878 -16.995 1.00 54.03 75 PRO A C 1
ATOM 562 O O . PRO A 1 75 ? 3.189 12.866 -16.711 1.00 54.03 75 PRO A O 1
ATOM 565 N N . LYS A 1 76 ? 4.848 12.478 -18.194 1.00 49.59 76 LYS A N 1
ATOM 566 C CA . LYS A 1 76 ? 4.005 11.659 -19.068 1.00 49.59 76 LYS A CA 1
ATOM 567 C C . LYS A 1 76 ? 3.523 10.522 -18.185 1.00 49.59 76 LYS A C 1
ATOM 569 O O . LYS A 1 76 ? 4.333 9.977 -17.439 1.00 49.59 76 LYS A O 1
ATOM 574 N N . ALA A 1 77 ? 2.228 10.222 -18.220 1.00 52.62 77 ALA A N 1
ATOM 575 C CA . ALA A 1 77 ? 1.661 9.152 -17.418 1.00 52.62 77 ALA A CA 1
ATOM 576 C C . ALA A 1 77 ? 2.336 7.833 -17.823 1.00 52.62 77 ALA A C 1
ATOM 578 O O . ALA A 1 77 ? 1.906 7.158 -18.755 1.00 52.62 77 ALA A O 1
ATOM 579 N N . CYS A 1 78 ? 3.446 7.507 -17.166 1.00 55.22 78 CYS A N 1
ATOM 580 C CA . CYS A 1 78 ? 4.123 6.239 -17.303 1.00 55.22 78 CYS A CA 1
ATOM 581 C C . CYS A 1 78 ? 3.167 5.218 -16.704 1.00 55.22 78 CYS A C 1
ATOM 583 O O . CYS A 1 78 ? 2.958 5.168 -15.492 1.00 55.22 78 CYS A O 1
ATOM 585 N N . SER A 1 79 ? 2.503 4.457 -17.568 1.00 69.06 79 SER A N 1
ATOM 586 C CA . SER A 1 79 ? 1.675 3.351 -17.124 1.00 69.06 79 SER A CA 1
ATOM 587 C C . SER A 1 79 ? 2.598 2.278 -16.565 1.00 69.06 79 SER A C 1
ATOM 589 O O . SER A 1 79 ? 3.373 1.686 -17.316 1.00 69.06 79 SER A O 1
ATOM 591 N N . PHE A 1 80 ? 2.516 2.020 -15.264 1.00 80.94 80 PHE A N 1
ATOM 592 C CA . PHE A 1 80 ? 3.183 0.859 -14.686 1.00 80.94 80 PHE A CA 1
ATOM 593 C C . PHE A 1 80 ? 2.653 -0.427 -15.336 1.00 80.94 80 PHE A C 1
ATOM 595 O O . PHE A 1 80 ? 1.452 -0.498 -15.646 1.00 80.94 80 PHE A O 1
ATOM 602 N N . PRO A 1 81 ? 3.513 -1.438 -15.539 1.00 82.56 81 PRO A N 1
ATOM 603 C CA . PRO A 1 81 ? 3.066 -2.747 -15.991 1.00 82.56 81 PRO A CA 1
ATOM 604 C C . PRO A 1 81 ? 2.073 -3.335 -14.983 1.00 82.56 81 PRO A C 1
ATOM 606 O O . PRO A 1 81 ? 2.100 -2.985 -13.805 1.00 82.56 81 PRO A O 1
ATOM 609 N N . ALA A 1 82 ? 1.172 -4.192 -15.458 1.00 85.12 82 ALA A N 1
ATOM 610 C CA . ALA A 1 82 ? 0.235 -4.923 -14.611 1.00 85.12 82 ALA A CA 1
ATOM 611 C C . ALA A 1 82 ? 0.656 -6.392 -14.577 1.00 85.12 82 ALA A C 1
ATOM 613 O O . ALA A 1 82 ? 0.844 -6.974 -15.646 1.00 85.12 82 ALA A O 1
ATOM 614 N N . CYS A 1 83 ? 0.782 -6.954 -13.378 1.00 85.88 83 CYS A N 1
ATOM 615 C CA . CYS A 1 83 ? 1.251 -8.320 -13.140 1.00 85.88 83 CYS A CA 1
ATOM 616 C C . CYS A 1 83 ? 0.354 -9.025 -12.116 1.00 85.88 83 CYS A C 1
ATOM 618 O O . CYS A 1 83 ? -0.391 -8.374 -11.373 1.00 85.88 83 CYS A O 1
ATOM 620 N N . ARG A 1 84 ? 0.438 -10.356 -12.071 1.00 86.12 84 ARG A N 1
ATOM 621 C CA . ARG A 1 84 ? -0.103 -11.166 -10.973 1.00 86.12 84 ARG A CA 1
ATOM 622 C C . ARG A 1 84 ? 0.897 -11.261 -9.833 1.00 86.12 84 ARG A C 1
ATOM 624 O O . ARG A 1 84 ? 2.093 -11.049 -10.014 1.00 86.12 84 ARG A O 1
ATOM 631 N N . LEU A 1 85 ? 0.402 -11.595 -8.646 1.00 85.75 85 LEU A N 1
ATOM 632 C CA . LEU A 1 85 ? 1.248 -11.811 -7.478 1.00 85.75 85 LEU A CA 1
ATOM 633 C C . LEU A 1 85 ? 2.121 -13.059 -7.622 1.00 85.75 85 LEU A C 1
ATOM 635 O O . LEU A 1 85 ? 3.205 -13.065 -7.060 1.00 85.75 85 LEU A O 1
ATOM 639 N N . CYS A 1 86 ? 1.699 -14.067 -8.390 1.00 82.88 86 CYS A N 1
ATOM 640 C CA . CYS A 1 86 ? 2.509 -15.258 -8.661 1.00 82.88 86 CYS A CA 1
ATOM 641 C C . CYS A 1 86 ? 3.665 -15.030 -9.649 1.00 82.88 86 CYS A C 1
ATOM 643 O O . CYS A 1 86 ? 4.517 -15.908 -9.792 1.00 82.88 86 CYS A O 1
ATOM 645 N N . ASP A 1 87 ? 3.681 -13.895 -10.357 1.00 84.12 87 ASP A N 1
ATOM 646 C CA . ASP A 1 87 ? 4.724 -13.594 -11.337 1.00 84.12 87 ASP A CA 1
ATOM 647 C C . ASP A 1 87 ? 6.059 -13.314 -10.632 1.00 84.12 87 ASP A C 1
ATOM 649 O O . ASP A 1 87 ? 6.107 -12.873 -9.472 1.00 84.12 87 ASP A O 1
ATOM 653 N N . GLU A 1 88 ? 7.159 -13.561 -11.348 1.00 77.81 88 GLU A N 1
ATOM 654 C CA . GLU A 1 88 ? 8.504 -13.332 -10.825 1.00 77.81 88 GLU A CA 1
ATOM 655 C C . GLU A 1 88 ? 8.689 -11.888 -10.319 1.00 77.81 88 GLU A C 1
ATOM 657 O O . GLU A 1 88 ? 8.100 -10.955 -10.884 1.00 77.81 88 GLU A O 1
ATOM 662 N N . PRO A 1 89 ? 9.513 -11.695 -9.265 1.00 72.56 89 PRO A N 1
ATOM 663 C CA . PRO A 1 89 ? 9.904 -10.384 -8.757 1.00 72.56 89 PRO A CA 1
ATOM 664 C C . PRO A 1 89 ? 10.247 -9.418 -9.882 1.00 72.56 89 PRO A C 1
ATOM 666 O O . PRO A 1 89 ? 11.131 -9.683 -10.693 1.00 72.56 89 PRO A O 1
ATOM 669 N N . GLN A 1 90 ? 9.541 -8.295 -9.928 1.00 72.06 90 GLN A N 1
ATOM 670 C CA . GLN A 1 90 ? 9.799 -7.257 -10.915 1.00 72.06 90 GLN A CA 1
ATOM 671 C C . GLN A 1 90 ? 10.701 -6.183 -10.313 1.00 72.06 90 GLN A C 1
ATOM 673 O O . GLN A 1 90 ? 10.472 -5.716 -9.192 1.00 72.06 90 GLN A O 1
ATOM 678 N N . ASP A 1 91 ? 11.687 -5.743 -11.091 1.00 70.50 91 ASP A N 1
ATOM 679 C CA . ASP A 1 91 ? 12.515 -4.597 -10.738 1.00 70.50 91 ASP A CA 1
ATOM 680 C C . ASP A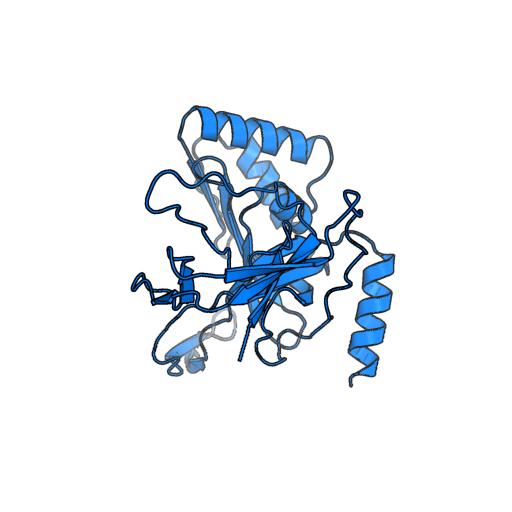 1 91 ? 11.714 -3.303 -10.925 1.00 70.50 91 ASP A C 1
ATOM 682 O O . ASP A 1 91 ? 11.582 -2.759 -12.021 1.00 70.50 91 ASP A O 1
ATOM 686 N N . GLY A 1 92 ? 11.171 -2.797 -9.818 1.00 79.38 92 GLY A N 1
ATOM 687 C CA . GLY A 1 92 ? 10.504 -1.500 -9.760 1.00 79.38 92 GLY A CA 1
ATOM 688 C C . GLY A 1 92 ? 9.009 -1.563 -9.427 1.00 79.38 92 GLY A C 1
ATOM 689 O O . GLY A 1 92 ? 8.503 -2.573 -8.941 1.00 79.38 92 GLY A O 1
ATOM 690 N N . PRO A 1 93 ? 8.300 -0.432 -9.582 1.00 84.06 93 PRO A N 1
ATOM 691 C CA . PRO A 1 93 ? 6.882 -0.331 -9.261 1.00 84.06 93 PRO A CA 1
ATOM 692 C C . PRO A 1 93 ? 5.987 -0.965 -10.334 1.00 84.06 93 PRO A C 1
ATOM 694 O O . PRO A 1 93 ? 6.108 -0.671 -11.523 1.00 84.06 93 PRO A O 1
ATOM 697 N N . VAL A 1 94 ? 5.028 -1.775 -9.887 1.00 87.12 94 VAL A N 1
ATOM 698 C CA . VAL A 1 94 ? 4.108 -2.554 -10.729 1.00 87.12 94 VAL A CA 1
ATOM 699 C C . VAL A 1 94 ? 2.681 -2.444 -10.193 1.00 87.12 94 VAL A C 1
ATOM 701 O O . VAL A 1 94 ? 2.466 -2.221 -8.999 1.00 87.12 94 VAL A O 1
ATOM 704 N N . LYS A 1 95 ? 1.693 -2.568 -11.083 1.00 90.19 95 LYS A N 1
ATOM 705 C CA . LYS A 1 95 ? 0.269 -2.631 -10.744 1.00 90.19 95 LYS A CA 1
ATOM 706 C C . LYS A 1 95 ? -0.166 -4.058 -10.446 1.00 90.19 95 LYS A C 1
ATOM 708 O O . LYS A 1 95 ? 0.032 -4.949 -11.267 1.00 90.19 95 LYS A O 1
ATOM 713 N N . PHE A 1 96 ? -0.871 -4.222 -9.337 1.00 90.19 96 PHE A N 1
ATOM 714 C CA . PHE A 1 96 ? -1.520 -5.470 -8.955 1.00 90.19 96 PHE A CA 1
ATOM 715 C C . PHE A 1 96 ? -3.004 -5.226 -8.710 1.00 90.19 96 PHE A C 1
ATOM 717 O O . PHE A 1 96 ? -3.381 -4.209 -8.122 1.00 90.19 96 PHE A O 1
ATOM 724 N N . LEU A 1 97 ? -3.841 -6.165 -9.144 1.00 91.62 97 LEU A N 1
ATOM 725 C CA . LEU A 1 97 ? -5.244 -6.234 -8.751 1.00 91.62 97 LEU A CA 1
ATOM 726 C C . LEU A 1 97 ? -5.345 -7.210 -7.578 1.00 91.62 97 LEU A C 1
ATOM 728 O O . LEU A 1 97 ? -5.144 -8.404 -7.763 1.00 91.62 97 LEU A O 1
ATOM 732 N N . VAL A 1 98 ? -5.621 -6.701 -6.379 1.00 91.94 98 VAL A N 1
ATOM 733 C CA . VAL A 1 98 ? -5.600 -7.493 -5.142 1.00 91.94 98 VAL A CA 1
ATOM 734 C C . VAL A 1 98 ? -6.857 -7.273 -4.316 1.00 91.94 98 VAL A C 1
ATOM 736 O O . VAL A 1 98 ? -7.470 -6.208 -4.353 1.00 91.94 98 VAL A O 1
ATOM 739 N N . THR A 1 99 ? -7.200 -8.253 -3.499 1.00 91.44 99 THR A N 1
ATOM 740 C CA . THR A 1 99 ? -8.208 -8.167 -2.451 1.00 91.44 99 THR A CA 1
ATOM 741 C C . THR A 1 99 ? -7.504 -8.188 -1.104 1.00 91.44 99 THR A C 1
ATOM 743 O O . THR A 1 99 ? -6.695 -9.067 -0.828 1.00 91.44 99 THR A O 1
ATOM 746 N N . VAL A 1 100 ? -7.791 -7.212 -0.244 1.00 90.31 100 VAL A N 1
ATOM 747 C CA . VAL A 1 100 ? -7.232 -7.194 1.115 1.00 90.31 100 VAL A CA 1
ATOM 748 C C . VAL A 1 100 ? -8.006 -8.186 1.974 1.00 90.31 100 VAL A C 1
ATOM 750 O O . VAL A 1 100 ? -9.204 -8.015 2.201 1.00 90.31 100 VAL A O 1
ATOM 753 N N . SER A 1 101 ? -7.328 -9.233 2.442 1.00 88.56 101 SER A N 1
ATOM 754 C CA . SER A 1 101 ? -7.929 -10.299 3.242 1.00 88.56 101 SER A CA 1
ATOM 755 C C . SER A 1 101 ? -7.935 -9.982 4.735 1.00 88.56 101 SER A C 1
ATOM 757 O O . SER A 1 101 ? -8.914 -10.284 5.418 1.00 88.56 101 SER A O 1
ATOM 759 N N . SER A 1 102 ? -6.892 -9.340 5.259 1.00 88.44 102 SER A N 1
ATOM 760 C CA . SER A 1 102 ? -6.847 -8.951 6.675 1.00 88.44 102 SER A CA 1
ATOM 761 C C . SER A 1 102 ? -5.929 -7.763 6.913 1.00 88.44 102 SER A C 1
ATOM 763 O O . SER A 1 102 ? -4.855 -7.693 6.322 1.00 88.44 102 SER A O 1
ATOM 765 N N . VAL A 1 103 ? -6.287 -6.883 7.843 1.00 88.88 103 VAL A N 1
ATOM 766 C CA . VAL A 1 103 ? -5.379 -5.856 8.371 1.00 88.88 103 VAL A CA 1
ATOM 767 C C . VAL A 1 103 ? -4.783 -6.387 9.670 1.00 88.88 103 VAL A C 1
ATOM 769 O O . VAL A 1 103 ? -5.530 -6.832 10.529 1.00 88.88 103 VAL A O 1
ATOM 772 N N . LYS A 1 104 ? -3.452 -6.380 9.802 1.00 88.31 104 LYS A N 1
ATOM 773 C CA . LYS A 1 104 ? -2.741 -6.851 11.006 1.00 88.31 104 LYS A CA 1
ATOM 774 C C . LYS A 1 104 ? -2.506 -5.712 11.989 1.00 88.31 104 LYS A C 1
ATOM 776 O O . LYS A 1 104 ? -2.700 -5.865 13.193 1.00 88.31 104 LYS A O 1
ATOM 781 N N . SER A 1 105 ? -2.074 -4.560 11.482 1.00 89.50 105 SER A N 1
ATOM 782 C CA . SER A 1 105 ? -1.835 -3.391 12.320 1.00 89.50 105 SER A CA 1
ATOM 783 C C . SER A 1 105 ? -1.941 -2.080 11.556 1.00 89.50 105 SER A C 1
ATOM 785 O O . SER A 1 105 ? -1.665 -2.010 10.357 1.00 89.50 105 SER A O 1
ATOM 787 N N . ILE A 1 106 ? -2.302 -1.026 12.286 1.00 91.19 106 ILE A N 1
ATOM 788 C CA . ILE A 1 106 ? -2.294 0.363 11.827 1.00 91.19 106 ILE A CA 1
ATOM 789 C C . ILE A 1 106 ? -1.555 1.185 12.877 1.00 91.19 106 ILE A C 1
ATOM 791 O O . ILE A 1 106 ? -1.910 1.156 14.049 1.00 91.19 106 ILE A O 1
ATOM 795 N N . THR A 1 107 ? -0.547 1.939 12.466 1.00 90.25 107 THR A N 1
ATOM 796 C CA . THR A 1 107 ? 0.189 2.861 13.331 1.00 90.25 107 THR A CA 1
ATOM 797 C C . THR A 1 107 ? -0.047 4.283 12.846 1.00 90.25 107 THR A C 1
ATOM 799 O O . THR A 1 107 ? 0.095 4.555 11.658 1.00 90.25 107 THR A O 1
ATOM 802 N N . LEU A 1 108 ? -0.404 5.192 13.751 1.00 90.38 108 LEU A N 1
ATOM 803 C CA . LEU A 1 108 ? -0.625 6.607 13.448 1.00 90.38 108 LEU A CA 1
ATOM 804 C C . LEU A 1 108 ? 0.311 7.481 14.290 1.00 90.38 108 LEU A C 1
ATOM 806 O O . LEU A 1 108 ? 0.438 7.271 15.500 1.00 90.38 108 LEU A O 1
ATOM 810 N N . GLY A 1 109 ? 0.940 8.479 13.662 1.00 88.25 109 GLY A N 1
ATOM 811 C CA . GLY A 1 109 ? 1.791 9.465 14.340 1.00 88.25 109 GLY A CA 1
ATOM 812 C C . GLY A 1 109 ? 3.278 9.402 13.970 1.00 88.25 109 GLY A C 1
ATOM 813 O O . GLY A 1 109 ? 3.637 9.465 12.792 1.00 88.25 109 GLY A O 1
ATOM 814 N N . PHE A 1 110 ? 4.155 9.407 14.980 1.00 81.62 110 PHE A N 1
ATOM 815 C CA . PHE A 1 110 ? 5.616 9.473 14.817 1.00 81.62 110 PHE A CA 1
ATOM 816 C C . PHE A 1 110 ? 6.269 8.080 14.661 1.00 81.62 110 PHE A C 1
ATOM 818 O O . PHE A 1 110 ? 5.896 7.164 15.385 1.00 81.62 110 PHE A O 1
ATOM 825 N N . PRO A 1 111 ? 7.290 7.900 13.800 1.00 82.31 111 PRO A N 1
ATOM 826 C CA . PRO A 1 111 ? 7.827 8.870 12.839 1.00 82.31 111 PRO A CA 1
ATOM 827 C C . PRO A 1 111 ? 6.939 9.030 11.597 1.00 82.31 111 PRO A C 1
ATOM 829 O O . PRO A 1 111 ? 6.983 10.062 10.931 1.00 82.31 111 PRO A O 1
ATOM 832 N N . SER A 1 112 ? 6.107 8.033 11.311 1.00 85.81 112 SER A N 1
ATOM 833 C CA . SER A 1 112 ? 5.252 7.972 10.131 1.00 85.81 112 SER A CA 1
ATOM 834 C C . SER A 1 112 ? 4.031 7.103 10.390 1.00 85.81 112 SER A C 1
ATOM 836 O O . SER A 1 112 ? 4.065 6.206 11.234 1.00 85.81 112 SER A O 1
ATOM 838 N N . ASP A 1 113 ? 2.985 7.321 9.601 1.00 90.00 113 ASP A N 1
ATOM 839 C CA . ASP A 1 113 ? 1.824 6.438 9.588 1.00 90.00 113 ASP A CA 1
ATOM 840 C C . ASP A 1 113 ? 2.161 5.132 8.866 1.00 90.00 113 ASP A C 1
ATOM 842 O O . ASP A 1 113 ? 2.858 5.135 7.849 1.00 90.00 113 ASP A O 1
ATOM 846 N N . GLY A 1 114 ? 1.663 4.021 9.397 1.00 92.56 114 GLY A N 1
ATOM 847 C CA . GLY A 1 114 ? 1.946 2.672 8.930 1.00 92.56 114 GLY A CA 1
ATOM 848 C C . GLY A 1 114 ? 0.680 1.827 8.836 1.00 92.56 114 GLY A C 1
ATOM 849 O O . GLY A 1 114 ? -0.179 1.910 9.709 1.00 92.56 114 GLY A O 1
ATOM 850 N N . LEU A 1 115 ? 0.569 0.976 7.822 1.00 91.62 115 LEU A N 1
ATOM 851 C CA . LEU A 1 115 ? -0.391 -0.129 7.802 1.00 91.62 115 LEU A CA 1
ATOM 852 C C . LEU A 1 115 ? 0.309 -1.393 7.327 1.00 91.62 115 LEU A C 1
ATOM 854 O O . LEU A 1 115 ? 1.047 -1.364 6.341 1.00 91.62 115 LEU A O 1
ATOM 858 N N . VAL A 1 116 ? 0.044 -2.488 8.035 1.00 92.50 116 VAL A N 1
ATOM 859 C CA . VAL A 1 116 ? 0.445 -3.837 7.646 1.00 92.50 116 VAL A CA 1
ATOM 860 C C . VAL A 1 116 ? -0.819 -4.647 7.416 1.00 92.50 116 VAL A C 1
ATOM 862 O O . VAL A 1 116 ? -1.635 -4.815 8.325 1.00 92.50 116 VAL A O 1
ATOM 865 N N . ALA A 1 117 ? -0.983 -5.155 6.202 1.00 91.50 117 ALA A N 1
ATOM 866 C CA . ALA A 1 117 ? -2.118 -5.983 5.817 1.00 91.50 117 ALA A CA 1
ATOM 867 C C . ALA A 1 117 ? -1.666 -7.199 5.011 1.00 91.50 117 ALA A C 1
ATOM 869 O O . ALA A 1 117 ? -0.542 -7.264 4.528 1.00 91.50 117 ALA A O 1
ATOM 870 N N . THR A 1 118 ? -2.553 -8.171 4.874 1.00 91.44 118 THR A N 1
ATOM 871 C CA . THR A 1 118 ? -2.415 -9.292 3.951 1.00 91.44 118 THR A CA 1
ATOM 872 C C . THR A 1 118 ? -3.415 -9.096 2.826 1.00 91.44 118 THR A C 1
ATOM 874 O O . THR A 1 118 ? -4.565 -8.722 3.069 1.00 91.44 118 THR A O 1
ATOM 877 N N . ALA A 1 119 ? -2.950 -9.302 1.601 1.00 91.62 119 ALA A N 1
ATOM 878 C CA . ALA A 1 119 ? -3.764 -9.238 0.403 1.00 91.62 119 ALA A CA 1
ATOM 879 C C . ALA A 1 119 ? -3.446 -10.417 -0.510 1.00 91.62 119 ALA A C 1
ATOM 881 O O . ALA A 1 119 ? -2.366 -10.999 -0.426 1.00 91.62 119 ALA A O 1
ATOM 882 N N . ASP A 1 120 ? -4.390 -10.753 -1.371 1.00 92.31 120 ASP A N 1
ATOM 883 C CA . ASP A 1 120 ? -4.289 -11.853 -2.319 1.00 92.31 120 ASP A CA 1
ATOM 884 C C . ASP A 1 120 ? -4.980 -11.492 -3.636 1.00 92.31 120 ASP A C 1
ATOM 886 O O . ASP A 1 120 ? -5.849 -10.625 -3.683 1.00 92.31 120 ASP A O 1
ATOM 890 N N . ASP A 1 121 ? -4.573 -12.131 -4.723 1.00 89.62 121 ASP A N 1
ATOM 891 C CA . ASP A 1 121 ? -5.181 -11.991 -6.054 1.00 89.62 121 ASP A CA 1
ATOM 892 C C . ASP A 1 121 ? -5.834 -13.305 -6.525 1.00 89.62 121 ASP A C 1
ATOM 894 O O . ASP A 1 121 ? -6.115 -13.493 -7.709 1.00 89.62 121 ASP A O 1
ATOM 898 N N . GLY A 1 122 ? -6.045 -14.240 -5.591 1.00 85.88 122 GLY A N 1
ATOM 899 C CA . GLY A 1 122 ? -6.488 -15.609 -5.857 1.00 85.88 122 GLY A CA 1
ATOM 900 C C . GLY A 1 122 ? -5.378 -16.572 -6.295 1.00 85.88 122 GLY A C 1
ATOM 901 O O . GLY A 1 122 ? -5.622 -17.776 -6.320 1.00 85.88 122 GLY A O 1
ATOM 902 N N . THR A 1 123 ? -4.170 -16.085 -6.603 1.00 86.56 123 THR A N 1
ATOM 903 C CA . THR A 1 123 ? -3.013 -16.931 -6.953 1.00 86.56 123 THR A CA 1
ATOM 904 C C . THR A 1 123 ? -2.007 -17.034 -5.814 1.00 86.56 123 THR A C 1
ATOM 906 O O . THR A 1 123 ? -1.559 -18.130 -5.482 1.00 86.56 123 THR A O 1
ATOM 909 N N . GLU A 1 124 ? -1.694 -15.913 -5.165 1.00 87.75 124 GLU A N 1
ATOM 910 C CA . GLU A 1 124 ? 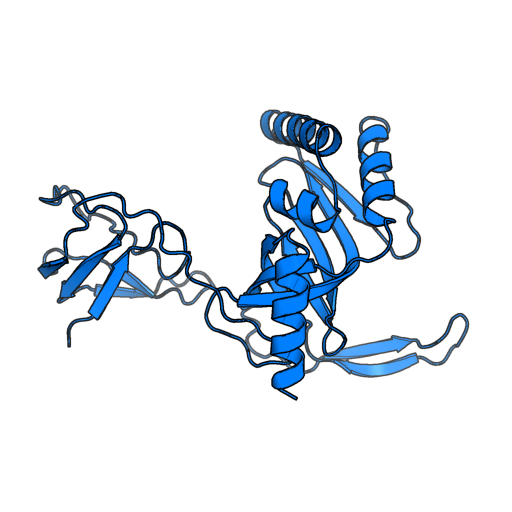-0.742 -15.851 -4.059 1.00 87.75 124 GLU A CA 1
ATOM 911 C C . GLU A 1 124 ? -1.206 -14.844 -2.997 1.00 87.75 124 GLU A C 1
ATOM 913 O O . GLU A 1 124 ? -1.966 -13.918 -3.279 1.00 87.75 124 GLU A O 1
ATOM 918 N N . SER A 1 125 ? -0.756 -15.035 -1.753 1.00 89.12 125 SER A N 1
ATOM 919 C CA . SER A 1 125 ? -0.964 -14.090 -0.652 1.00 89.12 125 SER A CA 1
ATOM 920 C C . SER A 1 125 ? 0.326 -13.340 -0.333 1.00 89.12 125 SER A C 1
ATOM 922 O O . SER A 1 125 ? 1.361 -13.973 -0.115 1.00 89.12 125 SER A O 1
ATOM 924 N N . VAL A 1 126 ? 0.244 -12.024 -0.183 1.00 91.06 126 VAL A N 1
ATOM 925 C CA . VAL A 1 126 ? 1.381 -11.146 0.117 1.00 91.06 126 VAL A CA 1
ATOM 926 C C . VAL A 1 126 ? 1.106 -10.260 1.326 1.00 91.06 126 VAL A C 1
ATOM 928 O O . VAL A 1 126 ? -0.043 -10.008 1.700 1.00 91.06 126 VAL A O 1
ATOM 931 N N . ILE A 1 127 ? 2.177 -9.771 1.947 1.00 92.12 127 ILE A N 1
ATOM 932 C CA . ILE A 1 127 ? 2.110 -8.754 2.993 1.00 92.12 127 ILE A CA 1
ATOM 933 C C . ILE A 1 127 ? 2.252 -7.383 2.337 1.00 92.12 127 ILE A C 1
ATOM 935 O O . ILE A 1 127 ? 3.221 -7.114 1.634 1.00 92.12 127 ILE A O 1
ATOM 939 N N . LEU A 1 128 ? 1.281 -6.511 2.581 1.00 92.31 128 LEU A N 1
ATOM 940 C CA . LEU A 1 128 ? 1.309 -5.116 2.172 1.00 92.31 128 LEU A CA 1
ATOM 941 C C . LEU A 1 128 ? 1.833 -4.259 3.319 1.00 92.31 128 LEU A C 1
ATOM 943 O O . LEU A 1 128 ? 1.270 -4.277 4.415 1.00 92.31 128 LEU A O 1
ATOM 947 N N . GLU A 1 129 ? 2.858 -3.465 3.033 1.00 92.31 129 GLU A N 1
ATOM 948 C CA . GLU A 1 129 ? 3.379 -2.434 3.922 1.00 92.31 129 GLU A CA 1
ATOM 949 C C . GLU A 1 129 ? 3.149 -1.052 3.318 1.00 92.31 129 GLU A C 1
ATOM 951 O O . GLU A 1 129 ? 3.478 -0.777 2.162 1.00 92.31 129 GLU A O 1
ATOM 956 N N . VAL A 1 130 ? 2.552 -0.167 4.110 1.00 90.94 130 VAL A N 1
ATOM 957 C CA . VAL A 1 130 ? 2.069 1.131 3.641 1.00 90.94 130 VAL A CA 1
ATOM 958 C C . VAL A 1 130 ? 2.552 2.210 4.585 1.00 90.94 130 VAL A C 1
ATOM 960 O O . VAL A 1 130 ? 2.287 2.130 5.777 1.00 90.94 130 VAL A O 1
ATOM 963 N N . CYS A 1 131 ? 3.216 3.236 4.054 1.00 88.25 131 CYS A N 1
ATOM 964 C CA . CYS A 1 131 ? 3.857 4.284 4.861 1.00 88.25 131 CYS A CA 1
ATOM 965 C C . CYS A 1 131 ? 3.214 5.673 4.684 1.00 88.25 131 CYS A C 1
ATOM 967 O O . CYS A 1 131 ? 3.849 6.696 4.928 1.00 88.25 131 CYS A O 1
ATOM 969 N N . SER A 1 132 ? 1.985 5.736 4.165 1.00 89.38 132 SER A N 1
ATOM 970 C CA . SER A 1 132 ? 1.297 6.996 3.865 1.00 89.38 132 SER A CA 1
ATOM 971 C C . SER A 1 132 ? -0.163 6.929 4.269 1.00 89.38 132 SER A C 1
ATOM 973 O O . SER A 1 132 ? -0.901 6.071 3.781 1.00 89.38 132 SER A O 1
ATOM 975 N N . LEU A 1 133 ? -0.610 7.888 5.084 1.00 88.12 133 LEU A N 1
ATOM 976 C CA . LEU A 1 133 ? -1.999 7.982 5.534 1.00 88.12 133 LEU A CA 1
ATOM 977 C C . LEU A 1 133 ? -3.000 8.056 4.373 1.00 88.12 133 LEU A C 1
ATOM 979 O O . LEU A 1 133 ? -4.098 7.502 4.460 1.00 88.12 133 LEU A O 1
ATOM 983 N N . LYS A 1 134 ? -2.621 8.701 3.263 1.00 89.81 134 LYS A N 1
ATOM 984 C CA . LYS A 1 134 ? -3.448 8.766 2.050 1.00 89.81 134 LYS A CA 1
ATOM 985 C C . LYS A 1 134 ? -3.671 7.372 1.462 1.00 89.81 134 LYS A C 1
ATOM 987 O O . LYS A 1 134 ? -4.796 7.022 1.117 1.00 89.81 134 LYS A O 1
ATOM 992 N N . THR A 1 135 ? -2.615 6.567 1.389 1.00 90.88 135 THR A N 1
ATOM 993 C CA . THR A 1 135 ? -2.668 5.195 0.871 1.00 90.88 135 THR A CA 1
ATOM 994 C C . THR A 1 135 ? -3.393 4.262 1.844 1.00 90.88 135 THR A C 1
ATOM 996 O O . THR A 1 135 ? -4.230 3.479 1.407 1.00 90.88 135 THR A O 1
ATOM 999 N N . ILE A 1 136 ? -3.169 4.415 3.157 1.00 91.31 136 ILE A N 1
ATOM 1000 C CA . ILE A 1 136 ? -3.916 3.715 4.220 1.00 91.31 136 ILE A CA 1
ATOM 1001 C C . ILE A 1 136 ? -5.418 3.965 4.062 1.00 91.31 136 ILE A C 1
ATOM 1003 O O . ILE A 1 136 ? -6.210 3.029 4.001 1.00 91.31 136 ILE A O 1
ATOM 1007 N N . SER A 1 137 ? -5.807 5.232 3.919 1.00 90.94 137 SER A N 1
ATOM 1008 C CA . SER A 1 137 ? -7.209 5.619 3.736 1.00 90.94 137 SER A CA 1
ATOM 1009 C C . SER A 1 137 ? -7.782 5.061 2.432 1.00 90.94 137 SER A C 1
ATOM 1011 O O . SER A 1 137 ? -8.923 4.609 2.406 1.00 90.94 137 SER A O 1
ATOM 1013 N N . GLY A 1 138 ? -6.981 5.025 1.361 1.00 89.44 138 GLY A N 1
ATOM 1014 C CA . GLY A 1 138 ? -7.350 4.396 0.092 1.00 89.44 138 GLY A CA 1
ATOM 1015 C C . GLY A 1 138 ? -7.640 2.899 0.223 1.00 89.44 138 GLY A C 1
ATOM 1016 O O . GLY A 1 138 ? -8.634 2.431 -0.330 1.00 89.44 138 GLY A O 1
ATOM 1017 N N . ILE A 1 139 ? -6.822 2.176 0.992 1.00 89.69 139 ILE A N 1
ATOM 1018 C CA . ILE A 1 139 ? -6.997 0.741 1.265 1.00 89.69 139 ILE A CA 1
ATOM 1019 C C . ILE A 1 139 ? -8.242 0.484 2.112 1.00 89.69 139 ILE A C 1
ATOM 1021 O O . ILE A 1 139 ? -9.061 -0.359 1.762 1.00 89.69 139 ILE A O 1
ATOM 1025 N N . LEU A 1 140 ? -8.417 1.249 3.190 1.00 89.25 140 LEU A N 1
ATOM 1026 C CA . LEU A 1 140 ? -9.547 1.110 4.116 1.00 89.25 140 LEU A CA 1
ATOM 1027 C C . LEU A 1 140 ? -10.853 1.730 3.579 1.00 89.25 140 LEU A C 1
ATOM 1029 O O . LEU A 1 140 ? -11.897 1.686 4.230 1.00 89.25 140 LEU A O 1
ATOM 1033 N N . GLY A 1 141 ? -10.811 2.365 2.404 1.00 87.69 141 GLY A N 1
ATOM 1034 C CA . GLY A 1 141 ? -11.957 3.067 1.829 1.00 87.69 141 GLY A CA 1
ATOM 1035 C C . GLY A 1 141 ? -12.453 4.241 2.682 1.00 87.69 141 GLY A C 1
ATOM 1036 O O . GLY A 1 141 ? -13.640 4.563 2.635 1.00 87.69 141 GLY A O 1
ATOM 1037 N N . ILE A 1 142 ? -11.566 4.861 3.460 1.00 88.50 142 ILE A N 1
ATOM 1038 C CA . ILE A 1 142 ? -11.842 6.032 4.296 1.00 88.50 142 ILE A CA 1
ATOM 1039 C C . ILE A 1 142 ? -11.711 7.287 3.431 1.00 88.50 142 ILE A C 1
ATOM 1041 O O . ILE A 1 142 ? -10.715 7.461 2.723 1.00 88.50 142 ILE A O 1
ATOM 1045 N N . ARG A 1 143 ? -12.725 8.159 3.439 1.00 86.81 143 ARG A N 1
ATOM 1046 C CA . ARG A 1 143 ? -12.799 9.324 2.538 1.00 86.81 143 ARG A CA 1
ATOM 1047 C C . ARG A 1 143 ? -13.375 10.554 3.237 1.00 86.81 143 ARG A C 1
ATOM 1049 O O . ARG A 1 143 ? -13.993 10.454 4.291 1.00 86.81 143 ARG A O 1
ATOM 1056 N N . GLY A 1 144 ? -13.173 11.722 2.624 1.00 88.38 144 GLY A N 1
ATOM 1057 C CA . GLY A 1 144 ? -13.782 12.980 3.058 1.00 88.38 144 GLY A CA 1
ATOM 1058 C C . GLY A 1 144 ? -13.426 13.346 4.499 1.00 88.38 144 GLY A C 1
ATOM 1059 O O . GLY A 1 144 ? -12.252 13.361 4.873 1.00 88.38 144 GLY A O 1
ATOM 1060 N N . GLN A 1 145 ? -14.449 13.626 5.303 1.00 87.12 145 GLN A N 1
ATOM 1061 C CA . GLN A 1 145 ? -14.298 14.070 6.688 1.00 87.12 145 GLN A CA 1
ATOM 1062 C C . GLN A 1 145 ? -13.616 13.024 7.585 1.00 87.12 145 GLN A C 1
ATOM 1064 O O . GLN A 1 145 ? -12.824 13.392 8.451 1.00 87.12 145 GLN A O 1
ATOM 1069 N N . GLU A 1 146 ? -13.846 11.726 7.352 1.00 86.50 146 GLU A N 1
ATOM 1070 C CA . GLU A 1 146 ? -13.185 10.655 8.111 1.00 86.50 146 GLU A CA 1
ATOM 1071 C C . GLU A 1 146 ? -11.664 10.675 7.892 1.00 86.50 146 GLU A C 1
ATOM 1073 O O . GLU A 1 146 ? -10.888 10.586 8.844 1.00 86.50 146 GLU A O 1
ATOM 1078 N N . HIS A 1 147 ? -11.234 10.856 6.636 1.00 89.56 147 HIS A N 1
ATOM 1079 C CA . HIS A 1 147 ? -9.818 10.979 6.289 1.00 89.56 147 HIS A CA 1
ATOM 1080 C C . HIS A 1 147 ? -9.201 12.231 6.920 1.00 89.56 147 HIS A C 1
ATOM 1082 O O . HIS A 1 147 ? -8.125 12.154 7.512 1.00 89.56 147 HIS A O 1
ATOM 1088 N N . ALA A 1 148 ? -9.897 13.370 6.838 1.00 88.44 148 ALA A N 1
ATOM 1089 C CA . ALA A 1 148 ? -9.442 14.615 7.450 1.00 88.44 148 ALA A CA 1
ATOM 1090 C C . ALA A 1 148 ? -9.263 14.464 8.970 1.00 88.44 148 ALA A C 1
ATOM 1092 O O . ALA A 1 148 ? -8.241 14.877 9.511 1.00 88.44 148 ALA A O 1
ATOM 1093 N N . SER A 1 149 ? -10.204 13.798 9.644 1.00 88.75 149 SER A N 1
ATOM 1094 C CA . SER A 1 149 ? -10.137 13.545 11.084 1.00 88.75 149 SER A CA 1
ATOM 1095 C C . SER A 1 149 ? -8.997 12.601 11.485 1.00 88.75 149 SER A C 1
ATOM 1097 O O . SER A 1 149 ? -8.381 12.803 12.529 1.00 88.75 149 SER A O 1
ATOM 1099 N N . LEU A 1 150 ? -8.691 11.576 10.685 1.00 89.56 150 LEU A N 1
ATOM 1100 C CA . LEU A 1 150 ? -7.499 10.747 10.914 1.00 89.56 150 LEU A CA 1
ATOM 1101 C C . LEU A 1 150 ? -6.209 11.539 10.675 1.00 89.56 150 LEU A C 1
ATOM 1103 O O . LEU A 1 150 ? -5.222 11.346 11.383 1.00 89.56 150 LEU A O 1
ATOM 1107 N N . GLY A 1 151 ? -6.226 12.448 9.697 1.00 90.50 151 GLY A N 1
ATOM 1108 C CA . GLY A 1 151 ? -5.119 13.350 9.391 1.00 90.50 151 GLY A CA 1
ATOM 1109 C C . GLY A 1 151 ? -4.799 14.305 10.534 1.00 90.50 151 GLY A C 1
ATOM 1110 O O . GLY A 1 151 ? -3.634 14.420 10.922 1.00 90.50 151 GLY A O 1
ATOM 1111 N N . THR A 1 152 ? -5.812 14.950 11.117 1.00 90.69 152 THR A N 1
ATOM 1112 C CA . THR A 1 152 ? -5.625 15.837 12.275 1.00 90.69 152 THR A CA 1
ATOM 1113 C C . THR A 1 152 ? -5.100 15.069 13.481 1.00 90.69 152 THR A C 1
ATOM 1115 O O . THR A 1 152 ? -4.163 15.533 14.131 1.00 90.69 152 THR A O 1
ATOM 1118 N N . PHE A 1 153 ? -5.617 13.863 13.731 1.00 90.06 153 PHE A N 1
ATOM 1119 C CA . PHE A 1 153 ? -5.106 13.003 14.792 1.00 90.06 153 PHE A CA 1
ATOM 1120 C C . PHE A 1 153 ? -3.640 12.614 14.584 1.00 90.06 153 PHE A C 1
ATOM 1122 O O . PHE A 1 153 ? -2.818 12.852 15.467 1.00 90.06 153 PHE A O 1
ATOM 1129 N N . SER A 1 154 ? -3.289 12.060 13.418 1.00 90.12 154 SER A N 1
ATOM 1130 C CA . SER A 1 154 ? -1.907 11.671 13.104 1.00 90.12 154 SER A CA 1
ATOM 1131 C C . SER A 1 154 ? -0.949 12.859 13.233 1.00 90.12 154 SER A C 1
ATOM 1133 O O . SER A 1 154 ? 0.106 12.751 13.865 1.00 90.12 154 SER A O 1
ATOM 1135 N N . THR A 1 155 ? -1.350 14.026 12.722 1.00 89.25 155 THR A N 1
ATOM 1136 C CA . THR A 1 155 ? -0.561 15.262 12.815 1.00 89.25 155 THR A CA 1
ATOM 1137 C C . THR A 1 155 ? -0.375 15.694 14.270 1.00 89.25 155 THR A C 1
ATOM 1139 O O . THR A 1 155 ? 0.741 16.020 14.674 1.00 89.25 155 THR A O 1
ATOM 1142 N N . GLY A 1 156 ? -1.431 15.631 15.086 1.00 89.75 156 GLY A N 1
ATOM 1143 C CA . GLY A 1 156 ? -1.365 15.920 16.519 1.00 89.75 156 GLY A CA 1
ATOM 1144 C C . GLY A 1 156 ? -0.459 14.950 17.285 1.00 89.75 156 GLY A C 1
ATOM 1145 O O . GLY A 1 156 ? 0.340 15.377 18.120 1.00 89.75 156 GLY A O 1
ATOM 1146 N N . MET A 1 157 ? -0.516 13.655 16.968 1.00 89.12 157 MET A N 1
ATOM 1147 C CA . MET A 1 157 ? 0.374 12.641 17.543 1.00 89.12 157 MET A CA 1
ATOM 1148 C C . MET A 1 157 ? 1.834 12.888 17.153 1.00 89.12 157 MET A C 1
ATOM 1150 O O . MET A 1 157 ? 2.720 12.850 18.010 1.00 89.12 157 MET A O 1
ATOM 1154 N N . ARG A 1 158 ? 2.086 13.233 15.885 1.00 88.88 158 ARG A N 1
ATOM 1155 C CA . ARG A 1 158 ? 3.423 13.567 15.384 1.00 88.88 158 ARG A CA 1
ATOM 1156 C C . ARG A 1 158 ? 3.987 14.827 16.038 1.00 88.88 158 ARG A C 1
ATOM 1158 O O . ARG A 1 158 ? 5.151 14.817 16.430 1.00 88.88 158 ARG A O 1
ATOM 1165 N N . ALA A 1 159 ? 3.169 15.864 16.229 1.00 89.25 159 ALA A N 1
ATOM 1166 C CA . ALA A 1 159 ? 3.561 17.081 16.942 1.00 89.25 159 ALA A CA 1
ATOM 1167 C C . ALA A 1 159 ? 3.987 16.785 18.390 1.00 89.25 159 ALA A C 1
ATOM 1169 O O . ALA A 1 159 ? 4.958 17.348 18.886 1.00 89.25 159 ALA A O 1
ATOM 1170 N N . LYS A 1 160 ? 3.317 15.828 19.042 1.00 89.88 160 LYS A N 1
ATOM 1171 C CA . LYS A 1 160 ? 3.665 15.341 20.387 1.00 89.88 160 LYS A CA 1
ATOM 1172 C C . LYS A 1 160 ? 4.805 14.312 20.399 1.00 89.88 160 LYS A C 1
ATOM 1174 O O . LYS A 1 160 ? 5.131 13.808 21.469 1.00 89.88 160 LYS A O 1
ATOM 1179 N N . ARG A 1 161 ? 5.387 13.966 19.239 1.00 89.06 161 ARG A N 1
ATOM 1180 C CA . ARG A 1 161 ? 6.355 12.862 19.056 1.00 89.06 161 ARG A CA 1
ATOM 1181 C C . ARG A 1 161 ? 5.878 11.531 19.653 1.00 89.06 161 ARG A C 1
ATOM 1183 O O . ARG A 1 161 ? 6.671 10.742 20.158 1.00 89.06 161 ARG A O 1
ATOM 1190 N N . LYS A 1 162 ? 4.571 11.282 19.596 1.00 87.81 162 LYS A N 1
ATOM 1191 C CA . LYS A 1 162 ? 3.939 10.048 20.063 1.00 87.81 162 LYS A CA 1
ATOM 1192 C C . LYS A 1 162 ? 3.418 9.237 18.875 1.00 87.81 162 LYS A C 1
ATOM 1194 O O . LYS A 1 162 ? 3.212 9.764 17.779 1.00 87.81 162 LYS A O 1
ATOM 1199 N N . SER A 1 163 ? 3.193 7.949 19.103 1.00 87.81 163 SER A N 1
ATOM 1200 C CA . SER A 1 163 ? 2.559 7.049 18.141 1.00 87.81 163 SER A CA 1
ATOM 1201 C C . SER A 1 163 ? 1.516 6.195 18.841 1.00 87.81 163 SER A C 1
ATOM 1203 O O . SER A 1 163 ? 1.679 5.865 20.015 1.00 87.81 163 SER A O 1
ATOM 1205 N N . VAL A 1 164 ? 0.444 5.864 18.125 1.00 86.75 164 VAL A N 1
ATOM 1206 C CA . VAL A 1 164 ? -0.531 4.859 18.562 1.00 86.75 164 VAL A CA 1
ATOM 1207 C C . VAL A 1 164 ? -0.504 3.723 17.559 1.00 86.75 164 VAL A C 1
ATOM 1209 O O . VAL A 1 164 ? -0.587 3.968 16.355 1.00 86.75 164 VAL A O 1
ATOM 1212 N N . SER A 1 165 ? -0.380 2.491 18.048 1.00 86.81 165 SER A N 1
ATOM 1213 C CA . SER A 1 165 ? -0.425 1.290 17.220 1.00 86.81 165 SER A CA 1
ATOM 1214 C C . SER A 1 165 ? -1.653 0.464 17.578 1.00 86.81 165 SER A C 1
ATOM 1216 O O . SER A 1 165 ? -1.796 -0.008 18.702 1.00 86.81 165 SER A O 1
ATOM 1218 N N . PHE A 1 166 ? -2.534 0.300 16.602 1.00 86.88 166 PHE A N 1
ATOM 1219 C CA . PHE A 1 166 ? -3.724 -0.531 16.656 1.00 86.88 166 PHE A CA 1
ATOM 1220 C C . PHE A 1 166 ? -3.362 -1.900 16.080 1.00 86.88 166 PHE A C 1
ATOM 1222 O O . PHE A 1 166 ? -2.970 -1.993 14.915 1.00 86.88 166 PHE A O 1
ATOM 1229 N N . LYS A 1 167 ? -3.462 -2.957 16.889 1.00 85.00 167 LYS A N 1
ATOM 1230 C CA . LYS A 1 167 ? -3.251 -4.345 16.456 1.00 85.00 167 LYS A CA 1
ATOM 1231 C C . LYS A 1 167 ? -4.595 -5.047 16.328 1.00 85.00 167 LYS A C 1
ATOM 1233 O O . LYS A 1 167 ? -5.441 -4.917 17.209 1.00 85.00 167 LYS A O 1
ATOM 1238 N N . PHE A 1 168 ? -4.769 -5.777 15.236 1.00 81.25 168 PHE A N 1
ATOM 1239 C CA . PHE A 1 168 ? -5.993 -6.495 14.916 1.00 81.25 168 PHE A CA 1
ATOM 1240 C C . PHE A 1 168 ? -5.668 -7.988 14.890 1.00 81.25 168 PHE A C 1
ATOM 1242 O O . PHE A 1 168 ? -5.037 -8.481 13.956 1.00 81.25 168 PHE A O 1
ATOM 1249 N N . ASP A 1 169 ? -6.067 -8.699 15.942 1.00 71.50 169 ASP A N 1
ATOM 1250 C CA . ASP A 1 169 ? -6.021 -10.160 15.960 1.00 71.50 169 ASP A CA 1
ATOM 1251 C C . ASP A 1 169 ? -7.276 -10.741 15.300 1.00 71.50 169 ASP A C 1
ATOM 1253 O O . ASP A 1 169 ? -8.302 -10.067 15.189 1.00 71.50 169 ASP A O 1
ATOM 1257 N N . ALA A 1 170 ? -7.218 -12.021 14.913 1.00 58.78 170 ALA A N 1
ATOM 1258 C CA . ALA A 1 170 ? -8.287 -12.780 14.242 1.00 58.78 170 ALA A CA 1
ATOM 1259 C C . ALA A 1 170 ? -9.600 -12.948 15.058 1.00 58.78 170 ALA A C 1
ATOM 1261 O O . ALA A 1 170 ? -10.421 -13.804 14.743 1.00 58.78 170 ALA A O 1
ATOM 1262 N N . GLY A 1 171 ? -9.804 -12.133 16.096 1.00 52.94 171 GLY A N 1
ATOM 1263 C CA . GLY A 1 171 ? -10.997 -12.047 16.938 1.00 52.94 171 GLY A CA 1
ATOM 1264 C C . GLY A 1 171 ? -11.333 -10.617 17.393 1.00 52.94 171 GLY A C 1
ATOM 1265 O O . GLY A 1 171 ? -11.967 -10.453 18.432 1.00 52.94 171 GLY A O 1
ATOM 1266 N N . SER A 1 172 ? -10.883 -9.592 16.656 1.00 50.16 172 SER A N 1
ATOM 1267 C CA . SER A 1 172 ? -11.341 -8.189 16.734 1.00 50.16 172 SER A CA 1
ATOM 1268 C C . SER A 1 172 ? -11.383 -7.552 18.133 1.00 50.16 172 SER A C 1
ATOM 1270 O O . SER A 1 172 ? -12.253 -6.731 18.419 1.00 50.16 172 SER A O 1
ATOM 1272 N N . ARG A 1 173 ? -10.446 -7.885 19.030 1.00 49.34 173 ARG A N 1
ATOM 1273 C CA . ARG A 1 173 ? -10.297 -7.187 20.318 1.00 49.34 173 ARG A CA 1
ATOM 1274 C C . ARG A 1 173 ? -9.146 -6.201 20.247 1.00 49.34 173 ARG A C 1
ATOM 1276 O O . ARG A 1 173 ? -7.982 -6.578 20.302 1.00 49.34 173 ARG A O 1
ATOM 1283 N N . LEU A 1 174 ? -9.498 -4.929 20.129 1.00 56.53 174 LEU A N 1
ATOM 1284 C CA . LEU A 1 174 ? -8.558 -3.824 20.190 1.00 56.53 174 LEU A CA 1
ATOM 1285 C C . LEU A 1 174 ? -8.386 -3.396 21.654 1.00 56.53 174 LEU A C 1
ATOM 1287 O O . LEU A 1 174 ? -9.316 -2.880 22.266 1.00 56.53 174 LEU A O 1
ATOM 1291 N N . LEU A 1 175 ? -7.203 -3.637 22.224 1.00 54.97 175 LEU A N 1
ATOM 1292 C CA . LEU A 1 175 ? -6.804 -3.056 23.508 1.00 54.97 175 LEU A CA 1
ATOM 1293 C C . LEU A 1 175 ? -6.368 -1.616 23.240 1.00 54.97 175 LEU A C 1
ATOM 1295 O O . LEU A 1 175 ? -5.301 -1.391 22.669 1.00 54.97 175 LEU A O 1
ATOM 1299 N N . VAL A 1 176 ? -7.218 -0.652 23.582 1.00 60.78 176 VAL A N 1
ATOM 1300 C CA . VAL A 1 176 ? -6.954 0.768 23.336 1.00 60.78 176 VAL A CA 1
ATOM 1301 C C . VAL A 1 176 ? -7.231 1.551 24.607 1.00 60.78 176 VAL A C 1
ATOM 1303 O O . VAL A 1 176 ? -8.266 1.345 25.242 1.00 60.78 176 VAL A O 1
ATOM 1306 N N . ASP A 1 177 ? -6.316 2.457 24.950 1.00 61.97 177 ASP A N 1
ATOM 1307 C CA . ASP A 1 177 ? -6.524 3.438 26.014 1.00 61.97 177 ASP A CA 1
ATOM 1308 C C . ASP A 1 177 ? -7.812 4.241 25.757 1.00 61.97 177 ASP A C 1
ATOM 1310 O O . ASP A 1 177 ? -8.165 4.526 24.607 1.00 61.97 177 ASP A O 1
ATOM 1314 N N . SER A 1 178 ? -8.511 4.635 26.827 1.00 61.75 178 SER A N 1
ATOM 1315 C CA . SER A 1 178 ? -9.775 5.392 26.759 1.00 61.75 178 SER A CA 1
ATOM 1316 C C . SER A 1 178 ? -9.701 6.605 25.830 1.00 61.75 178 SER A C 1
ATOM 1318 O O . SER A 1 178 ? -10.645 6.891 25.096 1.00 61.75 178 SER A O 1
ATOM 1320 N N . ASP A 1 179 ? -8.544 7.263 25.801 1.00 72.25 179 ASP A N 1
ATOM 1321 C CA . ASP A 1 179 ? -8.300 8.509 25.073 1.00 72.25 179 ASP A CA 1
ATOM 1322 C C . ASP A 1 179 ? -8.318 8.342 23.544 1.00 72.25 179 ASP A C 1
ATOM 1324 O O . ASP A 1 179 ? -8.393 9.332 22.814 1.00 72.25 179 ASP A O 1
ATOM 1328 N N . TYR A 1 180 ? -8.259 7.105 23.036 1.00 79.88 180 TYR A N 1
ATOM 1329 C CA . TYR A 1 180 ? -8.230 6.820 21.598 1.00 79.88 180 TYR A CA 1
ATOM 1330 C C . TYR A 1 180 ? -9.403 5.951 21.123 1.00 79.88 180 TYR A C 1
ATOM 1332 O O . TYR A 1 180 ? -9.391 5.480 19.982 1.00 79.88 180 TYR A O 1
ATOM 1340 N N . GLN A 1 181 ? -10.431 5.756 21.958 1.00 79.12 181 GLN A N 1
ATOM 1341 C CA . GLN A 1 181 ? -11.582 4.898 21.645 1.00 79.12 181 GLN A CA 1
ATOM 1342 C C . GLN A 1 181 ? -12.348 5.338 20.395 1.00 79.12 181 GLN A C 1
ATOM 1344 O O . GLN A 1 181 ? -12.721 4.496 19.582 1.00 79.12 181 GLN A O 1
ATOM 1349 N N . GLU A 1 182 ? -12.549 6.643 20.195 1.00 82.81 182 GLU A N 1
ATOM 1350 C CA . GLU A 1 182 ? -13.284 7.146 19.029 1.00 82.81 182 GLU A CA 1
ATOM 1351 C C . GLU A 1 182 ? -12.571 6.789 17.715 1.00 82.81 182 GLU A C 1
ATOM 1353 O O . GLU A 1 182 ? -13.189 6.355 16.740 1.00 82.81 182 GLU A O 1
ATOM 1358 N N . ILE A 1 183 ? -11.244 6.915 17.694 1.00 84.94 183 ILE A N 1
ATOM 1359 C CA . ILE A 1 183 ? -10.436 6.583 16.519 1.00 84.94 183 ILE A CA 1
ATOM 1360 C C . ILE A 1 183 ? -10.337 5.078 16.336 1.00 84.94 183 ILE A C 1
ATOM 1362 O O . ILE A 1 183 ? -10.453 4.603 15.207 1.00 84.94 183 ILE A O 1
ATOM 1366 N N . ALA A 1 184 ? -10.191 4.329 17.427 1.00 81.81 184 ALA A N 1
ATOM 1367 C CA . ALA A 1 184 ? -10.239 2.877 17.391 1.00 81.81 184 ALA A CA 1
ATOM 1368 C C . ALA A 1 184 ? -11.546 2.379 16.767 1.00 81.81 184 ALA A C 1
ATOM 1370 O O . ALA A 1 184 ? -11.502 1.588 15.8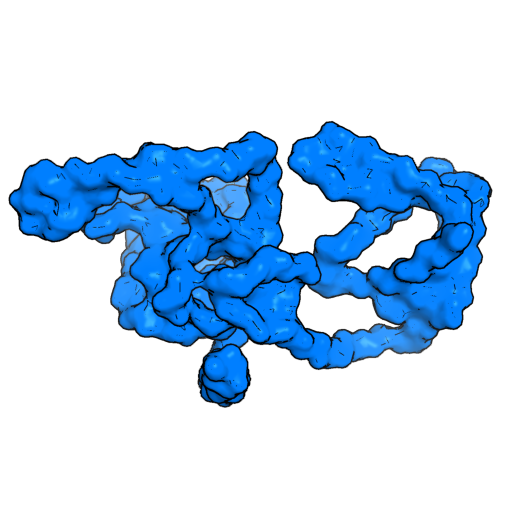31 1.00 81.81 184 ALA A O 1
ATOM 1371 N N . ALA A 1 185 ? -12.695 2.895 17.214 1.00 80.31 185 ALA A N 1
ATOM 1372 C CA . ALA A 1 185 ? -14.007 2.524 16.691 1.00 80.31 185 ALA A CA 1
ATOM 1373 C C . ALA A 1 185 ? -14.122 2.803 15.186 1.00 80.31 185 ALA A C 1
ATOM 1375 O O . ALA A 1 185 ? -14.557 1.943 14.421 1.00 80.31 185 ALA A O 1
ATOM 1376 N N . ARG A 1 186 ? -13.661 3.973 14.730 1.00 83.50 186 ARG A N 1
ATOM 1377 C CA . ARG A 1 186 ? -13.660 4.320 13.299 1.00 83.50 186 ARG A CA 1
ATOM 1378 C C . ARG A 1 186 ? -12.757 3.403 12.476 1.00 83.50 186 ARG A C 1
ATOM 1380 O O . ARG A 1 186 ? -13.139 3.002 11.379 1.00 83.50 186 ARG A O 1
ATOM 1387 N N . LEU A 1 187 ? -11.574 3.060 12.987 1.00 86.12 187 LEU A N 1
ATOM 1388 C CA . LEU A 1 187 ? -10.662 2.137 12.310 1.00 86.12 187 LEU A CA 1
ATOM 1389 C C . LEU A 1 187 ? -11.228 0.715 12.263 1.00 86.12 187 LEU A C 1
ATOM 1391 O O . LEU A 1 187 ? -11.145 0.092 11.212 1.00 86.12 187 LEU A O 1
ATOM 1395 N N . ILE A 1 188 ? -11.851 0.232 13.342 1.00 83.88 188 ILE A N 1
ATOM 1396 C CA . ILE A 1 188 ? -12.541 -1.069 13.378 1.00 83.88 188 ILE A CA 1
ATOM 1397 C C . ILE A 1 188 ? -13.612 -1.122 12.293 1.00 83.88 188 ILE A C 1
ATOM 1399 O O . ILE A 1 188 ? -13.575 -1.996 11.433 1.00 83.88 188 ILE A O 1
ATOM 1403 N N . LEU A 1 189 ? -14.503 -0.126 12.267 1.00 82.94 189 LEU A N 1
ATOM 1404 C CA . LEU A 1 189 ? -15.565 -0.048 11.264 1.00 82.94 189 LEU A CA 1
ATOM 1405 C C . LEU A 1 189 ? -15.018 0.022 9.837 1.00 82.94 189 LEU A C 1
ATOM 1407 O O . LEU A 1 189 ? -15.665 -0.457 8.911 1.00 82.94 189 LEU A O 1
ATOM 1411 N N . ALA A 1 190 ? -13.847 0.627 9.631 1.00 85.00 190 ALA A N 1
ATOM 1412 C CA . ALA A 1 190 ? -13.214 0.684 8.322 1.00 85.00 190 ALA A CA 1
ATOM 1413 C C . ALA A 1 190 ? -12.553 -0.644 7.916 1.00 85.00 190 ALA A C 1
ATOM 1415 O O . ALA A 1 190 ? -12.612 -1.001 6.741 1.00 85.00 190 ALA A O 1
ATOM 1416 N N . VAL A 1 191 ? -11.949 -1.367 8.864 1.00 85.50 191 VAL A N 1
ATOM 1417 C CA . VAL A 1 191 ? -11.338 -2.688 8.642 1.00 85.50 191 VAL A CA 1
ATOM 1418 C C . VAL A 1 191 ? -12.402 -3.754 8.368 1.00 85.50 191 VAL A C 1
ATOM 1420 O O . VAL A 1 191 ? -12.190 -4.598 7.501 1.00 85.50 191 VAL A O 1
ATOM 1423 N N . ASP A 1 192 ? -13.559 -3.668 9.028 1.00 80.88 192 ASP A N 1
ATOM 1424 C CA . ASP A 1 192 ? -14.679 -4.605 8.859 1.00 80.88 192 ASP A CA 1
ATOM 1425 C C . ASP A 1 192 ? -15.516 -4.354 7.591 1.00 80.88 192 ASP A C 1
ATOM 1427 O O . ASP A 1 192 ? -16.447 -5.108 7.291 1.00 80.88 192 ASP A O 1
ATOM 1431 N N . LYS A 1 193 ? -15.206 -3.315 6.801 1.00 79.50 193 LYS A N 1
ATOM 1432 C CA . LYS A 1 193 ? -15.883 -3.094 5.514 1.00 79.50 193 LYS A CA 1
ATOM 1433 C C . LYS A 1 193 ? -15.684 -4.315 4.600 1.00 79.50 193 LYS A C 1
ATOM 1435 O O . LYS A 1 193 ? -14.599 -4.895 4.569 1.00 79.50 193 LYS A O 1
ATOM 1440 N N . PRO A 1 194 ? -16.704 -4.683 3.796 1.00 69.19 194 PRO A N 1
ATOM 1441 C CA . PRO A 1 194 ? -16.626 -5.844 2.918 1.00 69.19 194 PRO A CA 1
ATOM 1442 C C . PRO A 1 194 ? -15.413 -5.740 1.999 1.00 69.19 194 PRO A C 1
ATOM 1444 O O . PRO A 1 194 ? -15.162 -4.677 1.423 1.00 69.19 194 PRO A O 1
ATOM 1447 N N . ARG A 1 195 ? -14.677 -6.850 1.877 1.00 75.00 195 ARG A N 1
ATOM 1448 C CA . ARG A 1 195 ? -13.425 -6.938 1.121 1.00 75.00 195 ARG A CA 1
ATOM 1449 C C . ARG A 1 195 ? -13.649 -6.475 -0.315 1.00 75.00 195 ARG A C 1
ATOM 1451 O O . ARG A 1 195 ? -14.516 -6.990 -1.018 1.00 75.00 195 ARG A O 1
ATOM 1458 N N . ARG A 1 196 ? -12.877 -5.474 -0.737 1.00 78.06 196 ARG A N 1
ATOM 1459 C CA . ARG A 1 196 ? -12.948 -4.904 -2.085 1.00 78.06 196 ARG A CA 1
ATOM 1460 C C . ARG A 1 196 ? -11.678 -5.242 -2.830 1.00 78.06 196 ARG A C 1
ATOM 1462 O O . ARG A 1 196 ? -10.589 -5.156 -2.268 1.00 78.06 196 ARG A O 1
ATOM 1469 N N . GLU A 1 197 ? -11.831 -5.517 -4.114 1.00 86.69 197 GLU A N 1
ATOM 1470 C CA . GLU A 1 197 ? -10.696 -5.482 -5.020 1.00 86.69 197 GLU A CA 1
ATOM 1471 C C . GLU A 1 197 ? -10.155 -4.055 -5.120 1.00 86.69 197 GLU A C 1
ATOM 1473 O O . GLU A 1 197 ? -10.910 -3.076 -5.212 1.00 86.69 197 GLU A O 1
ATOM 1478 N N . LEU A 1 198 ? -8.837 -3.943 -5.109 1.00 89.69 198 LEU A N 1
ATOM 1479 C CA . LEU A 1 198 ? -8.068 -2.717 -5.179 1.00 89.69 198 LEU A CA 1
ATOM 1480 C C . LEU A 1 198 ? -6.996 -2.883 -6.249 1.00 89.69 198 LEU A C 1
ATOM 1482 O O . LEU A 1 198 ? -6.362 -3.929 -6.352 1.00 89.69 198 LEU A O 1
ATOM 1486 N N . VAL A 1 199 ? -6.769 -1.822 -7.016 1.00 90.19 199 VAL A N 1
ATOM 1487 C CA . VAL A 1 199 ? -5.588 -1.734 -7.872 1.00 90.19 199 VAL A CA 1
ATOM 1488 C C . VAL A 1 199 ? -4.530 -0.993 -7.078 1.00 90.19 199 VAL A C 1
ATOM 1490 O O . VAL A 1 199 ? -4.716 0.174 -6.728 1.00 90.19 199 VAL A O 1
ATOM 1493 N N . ILE A 1 200 ? -3.439 -1.677 -6.761 1.00 91.25 200 ILE A N 1
ATOM 1494 C CA . ILE A 1 200 ? -2.314 -1.101 -6.031 1.00 91.25 200 ILE A CA 1
ATOM 1495 C C . ILE A 1 200 ? -1.120 -0.951 -6.961 1.00 91.25 200 ILE A C 1
ATOM 1497 O O . ILE A 1 200 ? -0.865 -1.818 -7.788 1.00 91.25 200 ILE A O 1
ATOM 1501 N N . VAL A 1 201 ? -0.377 0.140 -6.806 1.00 90.06 201 VAL A N 1
ATOM 1502 C CA . VAL A 1 201 ? 0.978 0.269 -7.344 1.00 90.06 201 VAL A CA 1
ATOM 1503 C C . VAL A 1 201 ? 1.927 -0.019 -6.197 1.00 90.06 201 VAL A C 1
ATOM 1505 O O . VAL A 1 201 ? 1.943 0.717 -5.204 1.00 90.06 201 VAL A O 1
ATOM 1508 N N . ALA A 1 202 ? 2.700 -1.087 -6.318 1.00 89.62 202 ALA A N 1
ATOM 1509 C CA . ALA A 1 202 ? 3.609 -1.528 -5.278 1.00 89.62 202 ALA A CA 1
ATOM 1510 C C . ALA A 1 202 ? 4.954 -1.942 -5.868 1.00 89.62 202 ALA A C 1
ATOM 1512 O O . ALA A 1 202 ? 5.061 -2.244 -7.053 1.00 89.62 202 ALA A O 1
ATOM 1513 N N . ARG A 1 203 ? 5.980 -1.943 -5.024 1.00 87.69 203 ARG A N 1
ATOM 1514 C CA . ARG A 1 203 ? 7.281 -2.535 -5.337 1.00 87.69 203 ARG A CA 1
ATOM 1515 C C . ARG A 1 203 ? 7.585 -3.622 -4.327 1.00 87.69 203 ARG A C 1
ATOM 1517 O O . ARG A 1 203 ? 7.208 -3.500 -3.159 1.00 87.69 203 ARG A O 1
ATOM 1524 N N . GLU A 1 204 ? 8.284 -4.654 -4.762 1.00 85.19 204 GLU A N 1
ATOM 1525 C CA . GLU A 1 204 ? 8.730 -5.688 -3.846 1.00 85.19 204 GLU A CA 1
ATOM 1526 C C . GLU A 1 204 ? 9.800 -5.140 -2.906 1.00 85.19 204 GLU A C 1
ATOM 1528 O O . GLU A 1 204 ? 10.757 -4.477 -3.314 1.00 85.19 204 GLU A O 1
ATOM 1533 N N . MET A 1 205 ? 9.614 -5.385 -1.614 1.00 79.06 205 MET A N 1
ATOM 1534 C CA . MET A 1 205 ? 10.661 -5.162 -0.642 1.00 79.06 205 MET A CA 1
ATOM 1535 C C . MET A 1 205 ? 11.519 -6.409 -0.621 1.00 79.06 205 MET A C 1
ATOM 1537 O O . MET A 1 205 ? 11.141 -7.428 -0.049 1.00 79.06 205 MET A O 1
ATOM 1541 N N . THR A 1 206 ? 12.699 -6.318 -1.227 1.00 67.62 206 THR A N 1
ATOM 1542 C CA . THR A 1 206 ? 13.734 -7.328 -1.044 1.00 67.62 206 THR A CA 1
ATOM 1543 C C . THR A 1 206 ? 14.147 -7.313 0.426 1.00 67.62 206 THR A C 1
ATOM 1545 O O . THR A 1 206 ? 15.059 -6.583 0.828 1.00 67.62 206 THR A O 1
ATOM 1548 N N . MET A 1 207 ? 13.477 -8.105 1.262 1.00 53.56 207 MET A N 1
ATOM 1549 C CA . MET A 1 207 ? 14.078 -8.517 2.515 1.00 53.56 207 MET A CA 1
ATOM 1550 C C . MET A 1 207 ? 15.272 -9.365 2.110 1.00 53.56 207 MET A C 1
ATOM 1552 O O . MET A 1 207 ? 15.110 -10.462 1.583 1.00 53.56 207 MET A O 1
ATOM 1556 N N . LYS A 1 208 ? 16.485 -8.834 2.292 1.00 46.16 208 LYS A N 1
ATOM 1557 C CA . LYS A 1 208 ? 17.710 -9.620 2.159 1.00 46.16 208 LYS A CA 1
ATOM 1558 C C . LYS A 1 208 ? 17.754 -10.662 3.277 1.00 46.16 208 LYS A C 1
ATOM 1560 O O . LYS A 1 208 ? 18.572 -10.572 4.186 1.00 46.16 208 LYS A O 1
ATOM 1565 N N . GLN A 1 209 ? 16.882 -11.657 3.229 1.00 43.19 209 GLN A N 1
ATOM 1566 C CA . GLN A 1 209 ? 17.163 -12.921 3.870 1.00 43.19 209 GLN A CA 1
ATOM 1567 C C . GLN A 1 209 ? 18.064 -13.681 2.911 1.00 43.19 209 GLN A C 1
ATOM 1569 O O . GLN A 1 209 ? 17.627 -14.351 1.977 1.00 43.19 209 GLN A O 1
ATOM 1574 N N . ALA A 1 210 ? 19.366 -13.496 3.129 1.00 38.28 210 ALA A N 1
ATOM 1575 C CA . ALA A 1 210 ? 20.364 -14.448 2.689 1.00 38.28 210 ALA A CA 1
ATOM 1576 C C . ALA A 1 210 ? 19.864 -15.836 3.118 1.00 38.28 210 ALA A C 1
ATOM 1578 O O . ALA A 1 210 ? 19.766 -16.118 4.309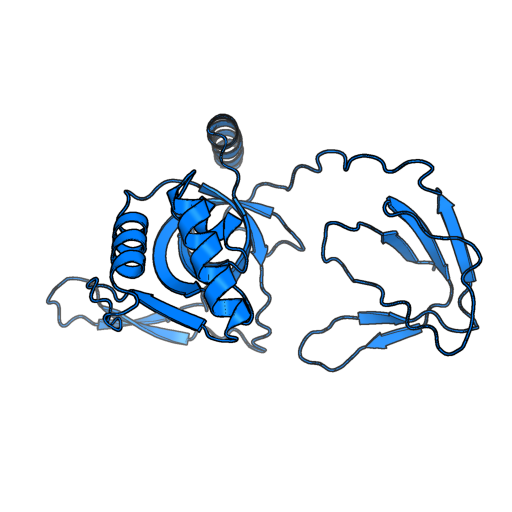 1.00 38.28 210 ALA A O 1
ATOM 1579 N N . HIS A 1 211 ? 19.485 -16.654 2.135 1.00 45.12 211 HIS A N 1
ATOM 1580 C CA . HIS A 1 211 ? 18.856 -17.967 2.297 1.00 45.12 211 HIS A CA 1
ATOM 1581 C C . HIS A 1 211 ? 17.365 -17.950 2.687 1.00 45.12 211 HIS A C 1
ATOM 1583 O O . HIS A 1 211 ? 16.998 -18.342 3.792 1.00 45.12 211 HIS A O 1
ATOM 1589 N N . SER A 1 212 ? 16.494 -17.636 1.720 1.00 48.19 212 SER A N 1
ATOM 1590 C CA . SER A 1 212 ? 15.098 -18.115 1.688 1.00 48.19 212 SER A CA 1
ATOM 1591 C C . SER A 1 212 ? 15.091 -19.654 1.649 1.00 48.19 212 SER A C 1
ATOM 1593 O O . SER A 1 212 ? 14.973 -20.279 0.592 1.00 48.19 212 SER A O 1
ATOM 1595 N N . LYS A 1 213 ? 15.295 -20.297 2.799 1.00 60.84 213 LYS A N 1
ATOM 1596 C CA . LYS A 1 213 ? 15.045 -21.730 2.972 1.00 60.84 213 LYS A CA 1
ATOM 1597 C C . LYS A 1 213 ? 13.576 -21.884 3.327 1.00 60.84 213 LYS A C 1
ATOM 1599 O O . LYS A 1 213 ? 13.111 -21.217 4.245 1.00 60.84 213 LYS A O 1
ATOM 1604 N N . ASN A 1 214 ? 12.864 -22.778 2.641 1.00 69.69 214 ASN A N 1
ATOM 1605 C CA . ASN A 1 214 ? 11.500 -23.129 3.026 1.00 69.69 214 ASN A CA 1
ATOM 1606 C C . ASN A 1 214 ? 11.470 -23.468 4.521 1.00 69.69 214 ASN A C 1
ATOM 1608 O O . ASN A 1 214 ? 12.201 -24.352 4.977 1.00 69.69 214 ASN A O 1
ATOM 1612 N N . ARG A 1 215 ? 10.643 -22.757 5.286 1.00 72.31 215 ARG A N 1
ATOM 1613 C CA . ARG A 1 215 ? 10.530 -22.961 6.729 1.00 72.31 215 ARG A CA 1
ATOM 1614 C C . ARG A 1 215 ? 9.388 -23.922 6.997 1.00 72.31 215 ARG A C 1
ATOM 1616 O O . ARG A 1 215 ? 8.311 -23.800 6.416 1.00 72.31 215 ARG A O 1
ATOM 1623 N N . LEU A 1 216 ? 9.619 -24.881 7.887 1.00 77.25 216 LEU A N 1
ATOM 1624 C CA . LEU A 1 216 ? 8.551 -25.747 8.364 1.00 77.25 216 LEU A CA 1
ATOM 1625 C C . LEU A 1 216 ? 7.584 -24.901 9.205 1.00 77.25 216 LEU A C 1
ATOM 1627 O O . LEU A 1 216 ? 7.975 -24.330 10.222 1.00 77.25 216 LEU A O 1
ATOM 1631 N N . GLN A 1 217 ? 6.335 -24.794 8.769 1.00 78.12 217 GLN A N 1
ATOM 1632 C CA . GLN A 1 217 ? 5.255 -24.118 9.476 1.00 78.12 217 GLN A CA 1
ATOM 1633 C C . GLN A 1 217 ? 4.115 -25.098 9.725 1.00 78.12 217 GLN A C 1
ATOM 1635 O O . GLN A 1 217 ? 3.791 -25.945 8.890 1.00 78.12 217 GLN A O 1
ATOM 1640 N N . ARG A 1 218 ? 3.489 -24.969 10.892 1.00 79.25 218 ARG A N 1
ATOM 1641 C CA . ARG A 1 218 ? 2.326 -25.770 11.257 1.00 79.25 218 ARG A CA 1
ATOM 1642 C C . ARG A 1 218 ? 1.074 -25.126 10.670 1.00 79.25 218 ARG A C 1
ATOM 1644 O O . ARG A 1 218 ? 0.764 -23.987 11.009 1.00 79.25 218 ARG A O 1
ATOM 1651 N N . LEU A 1 219 ? 0.359 -25.856 9.819 1.00 74.31 219 LEU A N 1
ATOM 1652 C CA . LEU A 1 219 ? -0.971 -25.471 9.353 1.00 74.31 219 LEU A CA 1
ATOM 1653 C C . LEU A 1 219 ? -2.013 -26.294 10.112 1.00 74.31 219 LEU A C 1
ATOM 1655 O O . LEU A 1 219 ? -1.949 -27.524 10.129 1.00 74.31 219 LEU A O 1
ATOM 1659 N N . THR A 1 220 ? -2.960 -25.606 10.744 1.00 72.56 220 THR A N 1
ATOM 1660 C CA . THR A 1 220 ? -4.140 -26.225 11.357 1.00 72.56 220 THR A CA 1
ATOM 1661 C C . THR A 1 220 ? -5.328 -25.951 10.445 1.00 72.56 220 THR A C 1
ATOM 1663 O O . THR A 1 220 ? -5.612 -24.793 10.142 1.00 72.56 220 THR A O 1
ATOM 1666 N N . MET A 1 221 ? -6.001 -26.999 9.977 1.00 69.25 221 MET A N 1
ATOM 1667 C CA . MET A 1 221 ? -7.164 -26.875 9.096 1.00 69.25 221 MET A CA 1
ATOM 1668 C C . MET A 1 221 ? -8.440 -27.302 9.821 1.00 69.25 221 MET A C 1
ATOM 1670 O O . MET A 1 221 ? -8.539 -28.444 10.257 1.00 69.25 221 MET A O 1
ATOM 1674 N N . GLY A 1 222 ? -9.430 -26.406 9.887 1.00 60.84 222 GLY A N 1
ATOM 1675 C CA . GLY A 1 222 ? -10.741 -26.653 10.499 1.00 60.84 222 GLY A CA 1
ATOM 1676 C C . GLY A 1 222 ? -10.873 -26.089 11.917 1.00 60.84 222 GLY A C 1
ATOM 1677 O O . GLY A 1 222 ? -9.934 -26.120 12.710 1.00 60.84 222 GLY A O 1
ATOM 1678 N N . ALA A 1 223 ? -12.052 -25.555 12.239 1.00 51.41 223 ALA A N 1
ATOM 1679 C CA . ALA A 1 223 ? -12.383 -25.140 13.598 1.00 51.41 223 ALA A CA 1
ATOM 1680 C C . ALA A 1 223 ? -12.631 -26.394 14.455 1.00 51.41 223 ALA A C 1
ATOM 1682 O O . ALA A 1 223 ? -13.557 -27.150 14.181 1.00 51.41 223 ALA A O 1
ATOM 1683 N N . GLY A 1 224 ? -11.790 -26.631 15.465 1.00 55.66 224 GLY A N 1
ATOM 1684 C CA . GLY A 1 224 ? -11.950 -27.749 16.407 1.00 55.66 224 GLY A CA 1
ATOM 1685 C C . GLY A 1 224 ? -11.283 -29.072 16.013 1.00 55.66 224 GLY A C 1
ATOM 1686 O O . GLY A 1 224 ? -11.476 -30.064 16.711 1.00 55.66 224 GLY A O 1
ATOM 1687 N N . SER A 1 225 ? -10.481 -29.118 14.944 1.00 53.06 225 SER A N 1
ATOM 1688 C CA . SER A 1 225 ? -9.687 -30.308 14.614 1.00 53.06 225 SER A CA 1
ATOM 1689 C C . SER A 1 225 ? -8.345 -30.303 15.367 1.00 53.06 225 SER A C 1
ATOM 1691 O O . SER A 1 225 ? -7.664 -29.282 15.478 1.00 53.06 225 SER A O 1
ATOM 1693 N N . SER A 1 226 ? -7.929 -31.464 15.878 1.00 59.41 226 SER A N 1
ATOM 1694 C CA . SER A 1 226 ? -6.571 -31.700 16.399 1.00 59.41 226 SER A CA 1
ATOM 1695 C C . SER A 1 226 ? -5.548 -31.950 15.281 1.00 59.41 226 SER A C 1
ATOM 1697 O O . SER A 1 226 ? -4.358 -32.131 15.543 1.00 59.41 226 SER A O 1
ATOM 1699 N N . SER A 1 227 ? -5.994 -31.957 14.020 1.00 59.94 227 SER A N 1
ATOM 1700 C CA . SER A 1 227 ? -5.160 -32.223 12.856 1.00 59.94 227 SER A CA 1
ATOM 1701 C C . SER A 1 227 ? -4.337 -30.988 12.498 1.00 59.94 227 SER A C 1
ATOM 1703 O O . SER A 1 227 ? -4.803 -30.056 11.835 1.00 59.94 227 SER A O 1
ATOM 1705 N N . SER A 1 228 ? -3.092 -30.993 12.959 1.00 70.69 228 SER A N 1
ATOM 1706 C CA . SER A 1 228 ? -2.076 -30.018 12.586 1.00 70.69 228 SER A CA 1
ATOM 1707 C C . SER A 1 228 ? -0.988 -30.722 11.788 1.00 70.69 228 SER A C 1
ATOM 1709 O O . SER A 1 228 ? -0.444 -31.724 12.253 1.00 70.69 228 SER A O 1
ATOM 1711 N N . PHE A 1 229 ? -0.678 -30.215 10.597 1.00 77.62 229 PHE A N 1
ATOM 1712 C CA . PHE A 1 229 ? 0.315 -30.832 9.722 1.00 77.62 229 PHE A CA 1
ATOM 1713 C C . PHE A 1 229 ? 1.500 -29.885 9.514 1.00 77.62 229 PHE A C 1
ATOM 1715 O O . PHE A 1 229 ? 1.303 -28.680 9.300 1.00 77.62 229 PHE A O 1
ATOM 1722 N N . PRO A 1 230 ? 2.741 -30.393 9.597 1.00 78.06 230 PRO A N 1
ATOM 1723 C CA . PRO A 1 230 ? 3.914 -29.618 9.241 1.00 78.06 230 PRO A CA 1
ATOM 1724 C C . PRO A 1 230 ? 3.964 -29.461 7.718 1.00 78.06 230 PRO A C 1
ATOM 1726 O O . PRO A 1 230 ? 3.877 -30.431 6.973 1.00 78.06 230 PRO A O 1
ATOM 1729 N N . THR A 1 231 ? 4.112 -28.229 7.248 1.00 77.62 231 THR A N 1
ATOM 1730 C CA . THR A 1 231 ? 4.234 -27.912 5.822 1.00 77.62 231 THR A CA 1
ATOM 1731 C C . THR A 1 231 ? 5.427 -27.003 5.603 1.00 77.62 231 THR A C 1
ATOM 1733 O O . THR A 1 231 ? 5.701 -26.114 6.405 1.00 77.62 231 THR A O 1
ATOM 1736 N N . PHE A 1 232 ? 6.165 -27.223 4.522 1.00 75.75 232 PHE A N 1
ATOM 1737 C CA . PHE A 1 232 ? 7.233 -26.318 4.124 1.00 75.75 232 PHE A CA 1
ATOM 1738 C C . PHE A 1 232 ? 6.617 -25.109 3.424 1.00 75.75 232 PHE A C 1
ATOM 1740 O O . PHE A 1 2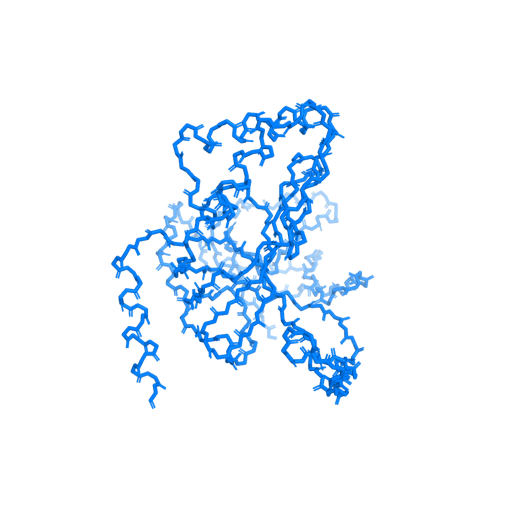32 ? 6.066 -25.238 2.332 1.00 75.75 232 PHE A O 1
ATOM 1747 N N . ARG A 1 233 ? 6.701 -23.935 4.050 1.00 71.81 233 ARG A N 1
ATOM 1748 C CA . ARG A 1 233 ? 6.250 -22.673 3.464 1.00 71.81 233 ARG A CA 1
ATOM 1749 C C . ARG A 1 233 ? 7.440 -21.823 3.044 1.00 71.81 233 ARG A C 1
ATOM 1751 O O . ARG A 1 233 ? 8.414 -21.690 3.786 1.00 71.81 233 ARG A O 1
ATOM 1758 N N . LYS A 1 234 ? 7.330 -21.240 1.850 1.00 72.38 234 LYS A N 1
ATOM 1759 C CA . LYS A 1 234 ? 8.149 -20.093 1.454 1.00 72.38 234 LYS A CA 1
ATOM 1760 C C . LYS A 1 234 ? 7.780 -18.902 2.336 1.00 72.38 234 LYS A C 1
ATOM 1762 O O . LYS A 1 234 ? 6.635 -18.799 2.787 1.00 72.38 234 LYS A O 1
ATOM 1767 N N . ASP A 1 235 ? 8.744 -18.025 2.587 1.00 74.88 235 ASP A N 1
ATOM 1768 C CA . ASP A 1 235 ? 8.461 -16.765 3.265 1.00 74.88 235 ASP A CA 1
ATOM 1769 C C . ASP A 1 235 ? 7.491 -15.940 2.409 1.00 74.88 235 ASP A C 1
ATOM 1771 O O . ASP A 1 235 ? 7.604 -15.899 1.183 1.00 74.88 235 ASP A O 1
ATOM 1775 N N . GLN A 1 236 ? 6.491 -15.332 3.050 1.00 79.44 236 GLN A N 1
ATOM 1776 C CA . GLN A 1 236 ? 5.530 -14.489 2.340 1.00 79.44 236 GLN A CA 1
ATOM 1777 C C . GLN A 1 236 ? 6.252 -13.277 1.755 1.00 79.44 236 GLN A C 1
ATOM 1779 O O . GLN A 1 236 ? 7.061 -12.648 2.436 1.00 79.44 236 GLN A O 1
ATOM 1784 N N . ARG A 1 237 ? 5.930 -12.921 0.509 1.00 85.12 237 ARG A N 1
ATOM 1785 C CA . ARG A 1 237 ? 6.479 -11.722 -0.130 1.00 85.12 237 ARG A CA 1
ATOM 1786 C C . ARG A 1 237 ? 5.955 -10.468 0.567 1.00 85.12 237 ARG A C 1
ATOM 1788 O O . ARG A 1 237 ? 4.782 -10.398 0.944 1.00 85.12 237 ARG A O 1
ATOM 1795 N N . HIS A 1 238 ? 6.825 -9.473 0.715 1.00 89.38 238 HIS A N 1
ATOM 1796 C CA . HIS A 1 238 ? 6.489 -8.161 1.264 1.00 89.38 238 HIS A CA 1
ATOM 1797 C C . HIS A 1 238 ? 6.487 -7.127 0.140 1.00 89.38 238 HIS A C 1
ATOM 1799 O O . HIS A 1 238 ? 7.494 -6.932 -0.539 1.00 89.38 238 HIS A O 1
ATOM 1805 N N . LEU A 1 239 ? 5.368 -6.435 -0.041 1.00 89.94 239 LEU A N 1
ATOM 1806 C CA . LEU A 1 239 ? 5.219 -5.366 -1.019 1.00 89.94 239 LEU A CA 1
ATOM 1807 C C . LEU A 1 239 ? 5.066 -4.025 -0.305 1.00 89.94 239 LEU A C 1
ATOM 1809 O O . LEU A 1 239 ? 4.195 -3.862 0.550 1.00 89.94 239 LEU A O 1
ATOM 1813 N N . GLN A 1 240 ? 5.865 -3.036 -0.703 1.00 91.81 240 GLN A N 1
ATOM 1814 C CA . GLN A 1 240 ? 5.653 -1.654 -0.291 1.00 91.81 240 GLN A CA 1
ATOM 1815 C C . GLN A 1 240 ? 4.661 -0.990 -1.241 1.00 91.81 240 GLN A C 1
ATOM 1817 O O . GLN A 1 240 ? 4.962 -0.783 -2.421 1.00 91.81 240 GLN A O 1
ATOM 1822 N N . VAL A 1 241 ? 3.493 -0.617 -0.723 1.00 89.44 241 VAL A N 1
ATOM 1823 C CA . VAL A 1 241 ? 2.461 0.058 -1.513 1.00 89.44 241 VAL A CA 1
ATOM 1824 C C . VAL A 1 241 ? 2.803 1.536 -1.642 1.00 89.44 241 VAL A C 1
ATOM 1826 O O . VAL A 1 241 ? 2.884 2.270 -0.656 1.00 89.44 241 VAL A O 1
ATOM 1829 N N . LEU A 1 242 ? 2.963 1.980 -2.884 1.00 88.00 242 LEU A N 1
ATOM 1830 C CA . LEU A 1 242 ? 3.240 3.370 -3.226 1.00 88.00 242 LEU A CA 1
ATOM 1831 C C . LEU A 1 242 ? 1.936 4.145 -3.423 1.00 88.00 242 LEU A C 1
ATOM 1833 O O . LEU A 1 242 ? 1.804 5.283 -2.971 1.00 88.00 242 LEU A O 1
ATOM 1837 N N . HIS A 1 243 ? 0.953 3.520 -4.074 1.00 88.12 243 HIS A N 1
ATOM 1838 C CA . HIS A 1 243 ? -0.304 4.167 -4.427 1.00 88.12 243 HIS A CA 1
ATOM 1839 C C . HIS A 1 243 ? -1.458 3.165 -4.566 1.00 88.12 243 HIS A C 1
ATOM 1841 O O . HIS A 1 243 ? -1.238 1.988 -4.838 1.00 88.12 243 HIS A O 1
ATOM 1847 N N . VAL A 1 244 ? -2.694 3.645 -4.404 1.00 87.50 244 VAL A N 1
ATOM 1848 C CA . VAL A 1 244 ? -3.930 2.881 -4.631 1.00 87.50 244 VAL A CA 1
ATOM 1849 C C . VAL A 1 244 ? -4.759 3.630 -5.666 1.00 87.50 244 VAL A C 1
ATOM 1851 O O . VAL A 1 244 ? -5.154 4.774 -5.433 1.00 87.50 244 VAL A O 1
ATOM 1854 N N . GLU A 1 245 ? -5.045 2.981 -6.789 1.00 84.44 245 GLU A N 1
ATOM 1855 C CA . GLU A 1 245 ? -5.861 3.545 -7.859 1.00 84.44 245 GLU A CA 1
ATOM 1856 C C . GLU A 1 245 ? -7.349 3.309 -7.558 1.00 84.44 245 GLU A C 1
ATOM 1858 O O . GLU A 1 245 ? -7.823 2.183 -7.389 1.00 84.44 245 GLU A O 1
ATOM 1863 N N . SER A 1 246 ? -8.111 4.400 -7.458 1.00 65.94 246 SER A N 1
ATOM 1864 C CA . SER A 1 246 ? -9.509 4.372 -7.011 1.00 65.94 246 SER A CA 1
ATOM 1865 C C . SER A 1 246 ? -10.539 4.283 -8.144 1.00 65.94 246 SER A C 1
ATOM 1867 O O . SER A 1 246 ? -11.737 4.251 -7.862 1.00 65.94 246 SER A O 1
ATOM 1869 N N . GLN A 1 247 ? -10.114 4.238 -9.411 1.00 63.97 247 GLN A N 1
ATOM 1870 C CA . GLN A 1 247 ? -11.030 4.298 -10.552 1.00 63.97 247 GLN A CA 1
ATOM 1871 C C . GLN A 1 247 ? -11.583 2.913 -10.918 1.00 63.97 247 GLN A C 1
ATOM 1873 O O . GLN A 1 247 ? -10.834 1.995 -11.247 1.00 63.97 247 GLN A O 1
ATOM 1878 N N . HIS A 1 248 ? -12.913 2.775 -10.909 1.00 59.25 248 HIS A N 1
ATOM 1879 C CA . HIS A 1 248 ? -13.608 1.555 -11.340 1.00 59.25 248 HIS A CA 1
ATOM 1880 C C . HIS A 1 248 ? -13.323 1.187 -12.804 1.00 59.25 248 HIS A C 1
ATOM 1882 O O . HIS A 1 248 ? -13.215 0.003 -13.113 1.00 59.25 248 HIS A O 1
ATOM 1888 N N . SER A 1 249 ? -13.131 2.180 -13.678 1.00 57.78 249 SER A N 1
ATOM 1889 C CA . SER A 1 249 ? -12.782 1.984 -15.092 1.00 57.78 249 SER A CA 1
ATOM 1890 C C . SER A 1 249 ? -11.440 1.269 -15.282 1.00 57.78 249 SER A C 1
ATOM 1892 O O . SER A 1 249 ? -11.304 0.429 -16.167 1.00 57.78 249 SER A O 1
ATOM 1894 N N . ILE A 1 250 ? -10.461 1.546 -14.416 1.00 69.25 250 ILE A N 1
ATOM 1895 C CA . ILE A 1 250 ? -9.128 0.937 -14.483 1.00 69.25 250 ILE A CA 1
ATOM 1896 C C . ILE A 1 250 ? -9.178 -0.543 -14.077 1.00 69.25 250 ILE A C 1
ATOM 1898 O O . ILE A 1 250 ? -8.449 -1.358 -14.637 1.00 69.25 250 ILE A O 1
ATOM 1902 N N . ARG A 1 251 ? -10.065 -0.918 -13.145 1.00 72.00 251 ARG A N 1
ATOM 1903 C CA . ARG A 1 251 ? -10.187 -2.308 -12.669 1.00 72.00 251 ARG A CA 1
ATOM 1904 C C . ARG A 1 251 ? -10.607 -3.259 -13.779 1.00 72.00 251 ARG A C 1
ATOM 1906 O O . ARG A 1 251 ? -9.982 -4.301 -13.926 1.00 72.00 251 ARG A O 1
ATOM 1913 N N . GLY A 1 252 ? -11.625 -2.880 -14.557 1.00 72.75 252 GLY A N 1
ATOM 1914 C CA . GLY A 1 252 ? -12.100 -3.676 -15.693 1.00 72.75 252 GLY A CA 1
ATOM 1915 C C . GLY A 1 252 ? -10.998 -3.875 -16.729 1.00 72.75 252 GLY A C 1
ATOM 1916 O O . GLY A 1 252 ? -10.650 -5.005 -17.041 1.00 72.75 252 GLY A O 1
ATOM 1917 N N . ALA A 1 253 ? -10.344 -2.785 -17.143 1.00 75.44 253 ALA A N 1
ATOM 1918 C CA . ALA A 1 253 ? -9.256 -2.848 -18.118 1.00 75.44 253 ALA A CA 1
ATOM 1919 C C . ALA A 1 253 ? -8.061 -3.700 -17.646 1.00 75.44 253 ALA A C 1
ATOM 1921 O O . ALA A 1 253 ? -7.466 -4.424 -18.444 1.00 75.44 253 ALA A O 1
ATOM 1922 N N . ILE A 1 254 ? -7.697 -3.626 -16.359 1.00 77.19 254 ILE A N 1
ATOM 1923 C CA . ILE A 1 254 ? -6.627 -4.461 -15.793 1.00 77.19 254 ILE A CA 1
ATOM 1924 C C . ILE A 1 254 ? -7.065 -5.922 -15.718 1.00 77.19 254 ILE A C 1
ATOM 1926 O O . ILE A 1 254 ? -6.284 -6.785 -16.103 1.00 77.19 254 ILE A O 1
ATOM 1930 N N . ARG A 1 255 ? -8.289 -6.208 -15.264 1.00 79.25 255 ARG A N 1
ATOM 1931 C CA . ARG A 1 255 ? -8.810 -7.576 -15.192 1.00 79.25 255 ARG A CA 1
ATOM 1932 C C . ARG A 1 255 ? -8.859 -8.221 -16.577 1.00 79.25 255 ARG A C 1
ATOM 1934 O O . ARG A 1 255 ? -8.267 -9.277 -16.752 1.00 79.25 255 ARG A O 1
ATOM 1941 N N . ASP A 1 256 ? -9.421 -7.534 -17.569 1.00 78.25 256 ASP A N 1
ATOM 1942 C CA . ASP A 1 256 ? -9.467 -8.005 -18.958 1.00 78.25 256 ASP A CA 1
ATOM 1943 C C . ASP A 1 256 ? -8.061 -8.284 -19.505 1.00 78.25 256 ASP A C 1
ATOM 1945 O O . ASP A 1 256 ? -7.833 -9.268 -20.207 1.00 78.25 256 ASP A O 1
ATOM 1949 N N . LYS A 1 257 ? -7.087 -7.429 -19.167 1.00 80.25 257 LYS A N 1
ATOM 1950 C CA . LYS A 1 257 ? -5.686 -7.635 -19.543 1.00 80.25 257 LYS A CA 1
ATOM 1951 C C . LYS A 1 257 ? -5.073 -8.850 -18.837 1.00 80.25 257 LYS A C 1
ATOM 1953 O O . LYS A 1 257 ? -4.371 -9.614 -19.488 1.00 80.25 257 LYS A O 1
ATOM 1958 N N . LEU A 1 258 ? -5.331 -9.035 -17.541 1.00 77.31 258 LEU A N 1
ATOM 1959 C CA . LEU A 1 258 ? -4.860 -10.184 -16.754 1.00 77.31 258 LEU A CA 1
ATOM 1960 C C . LEU A 1 258 ? -5.514 -11.503 -17.186 1.00 77.31 258 LEU A C 1
ATOM 1962 O O . LEU A 1 258 ? -4.887 -12.552 -17.048 1.00 77.31 258 LEU A O 1
ATOM 1966 N N . ASP A 1 259 ? -6.749 -11.466 -17.685 1.00 81.06 259 ASP A N 1
ATOM 1967 C CA . ASP A 1 259 ? -7.457 -12.638 -18.202 1.00 81.06 259 ASP A CA 1
ATOM 1968 C C . ASP A 1 259 ? -6.965 -13.035 -19.598 1.00 81.06 259 ASP A C 1
ATOM 1970 O O . ASP A 1 259 ? -6.823 -14.222 -19.861 1.00 81.06 259 ASP A O 1
ATOM 1974 N N . ARG A 1 260 ? -6.601 -12.075 -20.461 1.00 78.62 260 ARG A N 1
ATOM 1975 C CA . ARG A 1 260 ? -5.986 -12.347 -21.780 1.00 78.62 260 ARG A CA 1
ATOM 1976 C C . ARG A 1 260 ? -4.576 -12.941 -21.721 1.00 78.62 260 ARG A C 1
ATOM 1978 O O . ARG A 1 260 ? -4.066 -13.364 -22.750 1.00 78.62 260 ARG A O 1
ATOM 1985 N N . MET A 1 261 ? -3.925 -12.890 -20.560 1.00 69.19 261 MET A N 1
ATOM 1986 C CA . MET A 1 261 ? -2.619 -13.523 -20.337 1.00 69.19 261 MET A CA 1
ATOM 1987 C C . MET A 1 261 ? -2.738 -14.981 -19.859 1.00 69.19 261 MET A C 1
ATOM 1989 O O . MET A 1 261 ? -1.711 -15.608 -19.614 1.00 69.19 261 MET A O 1
ATOM 1993 N N . ARG A 1 262 ? -3.961 -15.505 -19.691 1.00 62.66 262 ARG A N 1
ATOM 1994 C CA . ARG A 1 262 ? -4.222 -16.942 -19.519 1.00 62.66 262 ARG A CA 1
ATOM 1995 C C . ARG A 1 262 ? -4.285 -17.636 -20.872 1.00 62.66 262 ARG A C 1
ATOM 1997 O O . ARG A 1 262 ? -3.868 -18.811 -20.906 1.00 62.66 262 ARG A O 1
#

Foldseek 3Di:
DKDKDQQAPPFPDAPQPAPPPDDDDPPDDQDHRWIKIKDPWDFDQDPDQDRRTHTYRDPPIDIDGPGGPPDPDPPDPPQAAEDFPPDPADDGKHKYWKWFPAWFKWKAAPPFTWTWTWIHPVPAIAIEIEGHLVQVCLQLVNDDPRSVVSVVVSVVRNVVNHMDMFGQDPVGDTPDDPVCVVVSVSSSVSRPPPIDTWIFTWHWDPPPPPDQFFDFDWDDDDDPDPDIDTDRHGDHTYIYTPHIDDDPVVSVVSVVVVVVVD

Organism: NCBI:txid101924

Secondary structure (DSSP, 8-state):
--EEEE--SSS-S-------SS----SS---TT-EEEEESPEEEEEEESEEEEEEE--TTPEEEEEE---S-PPPP-----B--TTS---SS-EEEEEEEEEEEEEEEESS--EEEEEEE-SS-EEEEEE--HHHHHHHHT--HHHHHHHHHHHHHHHHTT-EEEEE--TT------GGGHHHHHHHHHHHTSPP-EEEEEEEE-----S--PPEEEEEE-STT---EEEEEEPPPPEEEEEEEE--HHHHHHHHHHHHTT-

Sequence (262 aa):
MGELLLVDPVFGCNAVVLETCGGADFPVEFLPGSLIALYRASVKERRLGQARTELVATSATLLRVKKIAHKLVPPKACSFPACRLCDEPQDGPVKFLVTVSSVKSITLGFPSDGLVATADDGTESVILEVCSLKTISGILGIRGQEHASLGTFSTGMRAKRKSVSFKFDAGSRLLVDSDYQEIAARLILAVDKPRRELVIVAREMTMKQAHSKNRLQRLTMGAGSSSSFPTFRKDQRHLQVLHVESQHSIRGAIRDKLDRMR

Radius of gyration: 22.63 Å; chains: 1; bounding box: 54×57×50 Å

pLDDT: mean 70.49, std 18.95, range [28.52, 92.56]